Protein AF-A0A7J8NCH4-F1 (afdb_monomer)

Secondary structure (DSSP, 8-state):
-HHHHHHHHHHHHHHHHHHHHHHHHHHHHHHHHHHHHHHHHHHHHHHHHHHHHHHHHHHHHHHHHHHHHHHHHHHHHHHHHHHHHHHHHHHHHHHHHHHHHHHHHHHHHHHHHHHHHHHHHHHHHHHHHHHHHHHHHHHHHT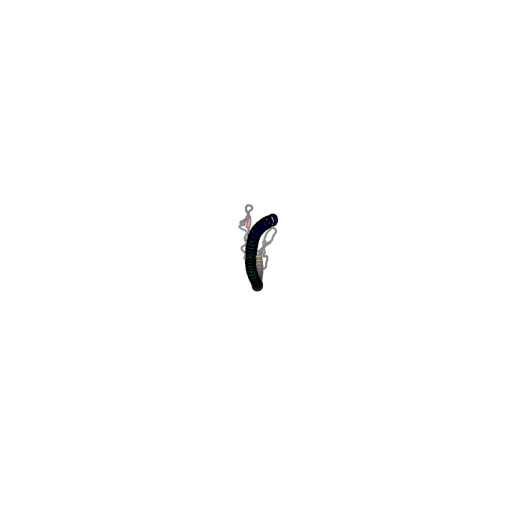SEEEES--STT---EEEESSTTSPPGGGS----EEEPTTTSPEEE-TT-----

Radius of gyration: 72.72 Å; Cα contacts (8 Å, |Δi|>4): 57; chains: 1; bounding box: 126×54×195 Å

pLDDT: mean 88.22, std 12.32, range [40.25, 98.5]

Foldseek 3Di:
DVVVVVVVVVVVVVVVVVVVVVVVVVVVVVVVVVVVVVVVVVVVVVVVVVVVVVVVVVVVVVVVVVVVVVVVVVVVVVVVVVVVVVVVVVVVVCVVVVVVVVVVVVVVVVVVVVVVVVVVVVVVVVVVVVVVVVVVVVVVVPQWDWDWDPDPPIDIDIDGPDPPRDDCVPDDDWDWDQDPPDRDTHTDPDPPDDD

Mean predicted aligned error: 18.14 Å

Structure (mmCIF, N/CA/C/O backbone):
data_AF-A0A7J8NCH4-F1
#
_entry.id   AF-A0A7J8NCH4-F1
#
loop_
_atom_site.group_PDB
_atom_site.id
_atom_site.type_symbol
_atom_site.label_atom_id
_atom_site.label_alt_id
_atom_site.label_comp_id
_atom_site.label_asym_id
_atom_site.label_entity_id
_atom_site.label_seq_id
_atom_site.pdbx_PDB_ins_code
_atom_site.Cartn_x
_atom_site.Cartn_y
_atom_site.Cartn_z
_atom_site.occupancy
_atom_site.B_iso_or_equiv
_atom_site.auth_seq_id
_atom_site.auth_comp_id
_atom_site.auth_asym_id
_atom_site.auth_atom_id
_atom_site.pdbx_PDB_model_num
ATOM 1 N N . VAL A 1 1 ? 53.051 7.092 -96.276 1.00 66.50 1 VAL A N 1
ATOM 2 C CA . VAL A 1 1 ? 53.480 6.154 -95.209 1.00 66.50 1 VAL A CA 1
ATOM 3 C C . VAL A 1 1 ? 53.894 6.913 -93.945 1.00 66.50 1 VAL A C 1
ATOM 5 O O . VAL A 1 1 ? 53.401 6.570 -92.884 1.00 66.50 1 VAL A O 1
ATOM 8 N N . GLU A 1 2 ? 54.672 7.999 -94.038 1.00 75.00 2 GLU A N 1
ATOM 9 C CA . GLU A 1 2 ? 55.164 8.766 -92.870 1.00 75.00 2 GLU A CA 1
ATOM 10 C C . GLU A 1 2 ? 54.085 9.474 -92.021 1.00 75.00 2 GLU A C 1
ATOM 12 O O . GLU A 1 2 ? 54.132 9.400 -90.798 1.00 75.00 2 GLU A O 1
ATOM 17 N N . ALA A 1 3 ? 53.065 10.098 -92.627 1.00 81.38 3 ALA A N 1
ATOM 18 C CA . ALA A 1 3 ? 52.020 10.817 -91.877 1.00 81.38 3 ALA A CA 1
ATOM 19 C C . ALA A 1 3 ? 51.191 9.917 -90.932 1.00 81.38 3 ALA A C 1
ATOM 21 O O . ALA A 1 3 ? 50.760 10.358 -89.869 1.00 81.38 3 ALA A O 1
ATOM 22 N N . LEU A 1 4 ? 51.001 8.645 -91.300 1.00 83.88 4 LEU A N 1
ATOM 23 C CA . LEU A 1 4 ? 50.307 7.659 -90.463 1.00 83.88 4 LEU A CA 1
ATOM 24 C C . LEU A 1 4 ? 51.154 7.241 -89.255 1.00 83.88 4 LEU A C 1
ATOM 26 O O . LEU A 1 4 ? 50.608 7.043 -88.175 1.00 83.88 4 LEU A O 1
ATOM 30 N N . ALA A 1 5 ? 52.477 7.149 -89.415 1.00 83.88 5 ALA A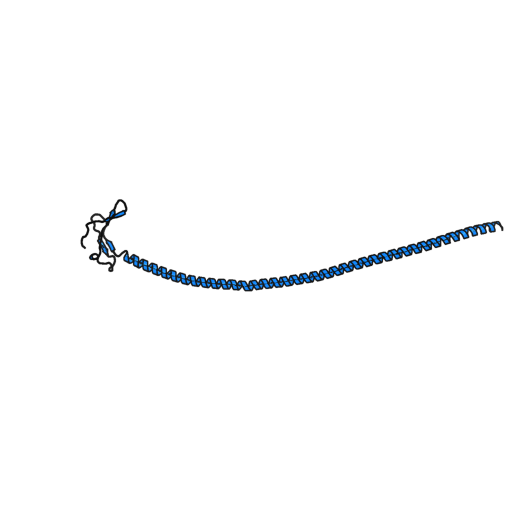 N 1
ATOM 31 C CA . ALA A 1 5 ? 53.383 6.810 -8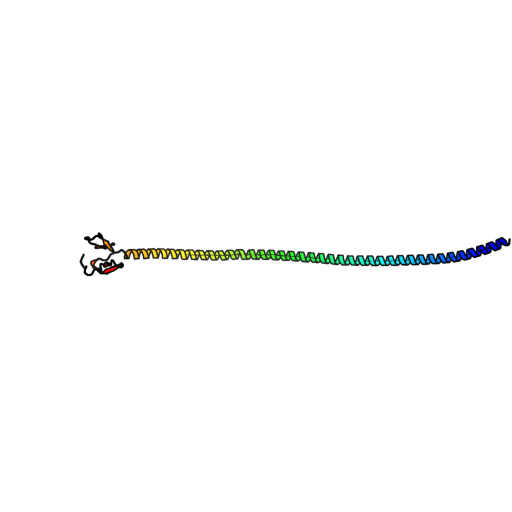8.320 1.00 83.88 5 ALA A CA 1
ATOM 32 C C . ALA A 1 5 ? 53.397 7.906 -87.240 1.00 83.88 5 ALA A C 1
ATOM 34 O O . ALA A 1 5 ? 53.295 7.598 -86.058 1.00 83.88 5 ALA A O 1
ATOM 35 N N . VAL A 1 6 ? 53.417 9.182 -87.643 1.00 87.44 6 VAL A N 1
ATOM 36 C CA . VAL A 1 6 ? 53.370 10.321 -86.706 1.00 87.44 6 VAL A CA 1
ATOM 37 C C . VAL A 1 6 ? 52.062 10.345 -85.903 1.00 87.44 6 VAL A C 1
ATOM 39 O O . VAL A 1 6 ? 52.088 10.525 -84.687 1.00 87.44 6 VAL A O 1
ATOM 42 N N . GLN A 1 7 ? 50.915 10.108 -86.553 1.00 88.62 7 GLN A N 1
ATOM 43 C CA . GLN A 1 7 ? 49.618 10.035 -85.864 1.00 88.62 7 GLN A CA 1
ATOM 44 C C . GLN A 1 7 ? 49.523 8.847 -84.899 1.00 88.62 7 GLN A C 1
ATOM 46 O O . GLN A 1 7 ? 48.904 8.970 -83.841 1.00 88.62 7 GLN A O 1
ATOM 51 N N . LEU A 1 8 ? 50.130 7.706 -85.245 1.00 90.19 8 LEU A N 1
ATOM 52 C CA . LEU A 1 8 ? 50.195 6.546 -84.356 1.00 90.19 8 LEU A CA 1
ATOM 53 C C . LEU A 1 8 ? 51.008 6.857 -83.098 1.00 90.19 8 LEU A C 1
ATOM 55 O O . LEU A 1 8 ? 50.504 6.635 -82.004 1.00 90.19 8 LEU A O 1
ATOM 59 N N . THR A 1 9 ? 52.194 7.457 -83.228 1.00 89.50 9 THR A N 1
ATOM 60 C CA . THR A 1 9 ? 53.028 7.818 -82.069 1.00 89.50 9 THR A CA 1
ATOM 61 C C . THR A 1 9 ? 52.347 8.840 -81.153 1.00 89.50 9 THR A C 1
ATOM 63 O O . THR A 1 9 ? 52.439 8.734 -79.931 1.00 89.50 9 THR A O 1
ATOM 66 N N . GLN A 1 10 ? 51.616 9.810 -81.715 1.00 92.50 10 GLN A N 1
ATOM 67 C CA . GLN A 1 10 ? 50.839 10.761 -80.915 1.00 92.50 10 GLN A CA 1
ATOM 68 C C . GLN A 1 10 ? 49.720 10.061 -80.129 1.00 92.50 10 GLN A C 1
ATOM 70 O O . GLN A 1 10 ? 49.604 10.259 -78.919 1.00 92.50 10 GLN A O 1
ATOM 75 N N . ARG A 1 11 ? 48.939 9.196 -80.791 1.00 92.00 11 ARG A N 1
ATOM 76 C CA . ARG A 1 11 ? 47.883 8.411 -80.132 1.00 92.00 11 ARG A CA 1
ATOM 77 C C . ARG A 1 11 ? 48.432 7.460 -79.073 1.00 92.00 11 ARG A C 1
ATOM 79 O O . ARG A 1 11 ? 47.796 7.270 -78.043 1.00 92.00 11 ARG A O 1
ATOM 86 N N . GLU A 1 12 ? 49.599 6.866 -79.300 1.00 92.88 12 GLU A N 1
ATOM 87 C CA . GLU A 1 12 ? 50.280 6.033 -78.305 1.00 92.88 12 GLU A CA 1
ATOM 88 C C . GLU A 1 12 ? 50.669 6.843 -77.060 1.00 92.88 12 GLU A C 1
ATOM 90 O O . GLU A 1 12 ? 50.477 6.368 -75.940 1.00 92.88 12 GLU A O 1
ATOM 95 N N . GLY A 1 13 ? 51.152 8.078 -77.233 1.00 93.44 13 GLY A N 1
ATOM 96 C CA . GLY A 1 13 ? 51.447 8.993 -76.127 1.00 93.44 13 GLY A CA 1
ATOM 97 C C . GLY A 1 13 ? 50.204 9.365 -75.311 1.00 93.44 13 GLY A C 1
ATOM 98 O O . GLY A 1 13 ? 50.224 9.258 -74.083 1.00 93.44 13 GLY A O 1
ATOM 99 N N . GLU A 1 14 ? 49.109 9.724 -75.987 1.00 95.38 14 GLU A N 1
ATOM 100 C CA . GLU A 1 14 ? 47.810 10.014 -75.357 1.00 95.38 14 GLU A CA 1
ATOM 101 C C . GLU A 1 14 ? 47.284 8.795 -74.582 1.00 95.38 14 GLU A C 1
ATOM 103 O O . GLU A 1 14 ? 46.902 8.916 -73.418 1.00 95.38 14 GLU A O 1
ATOM 108 N N . LEU A 1 15 ? 47.367 7.597 -75.172 1.00 95.56 15 LEU A N 1
ATOM 109 C CA . LEU A 1 15 ? 46.951 6.350 -74.528 1.00 95.56 15 LEU A CA 1
ATOM 110 C C . LEU A 1 15 ? 47.786 6.028 -73.276 1.00 95.56 15 LEU A C 1
ATOM 112 O O . LEU A 1 15 ? 47.256 5.532 -72.280 1.00 95.56 15 LEU A O 1
ATOM 116 N N . ILE A 1 16 ? 49.098 6.291 -73.299 1.00 95.44 16 ILE A N 1
ATOM 117 C CA . ILE A 1 16 ? 49.974 6.096 -72.132 1.00 95.44 16 ILE A CA 1
ATOM 118 C C . ILE A 1 16 ? 49.598 7.064 -71.006 1.00 95.44 16 ILE A C 1
ATOM 120 O O . ILE A 1 16 ? 49.547 6.648 -69.842 1.00 95.44 16 ILE A O 1
ATOM 124 N N . GLN A 1 17 ? 49.313 8.327 -71.335 1.00 95.69 17 GLN A N 1
ATOM 125 C CA . GLN A 1 17 ? 48.872 9.319 -70.357 1.00 95.69 17 GLN A CA 1
ATOM 126 C C . GLN A 1 17 ? 47.513 8.940 -69.755 1.00 95.69 17 GLN A C 1
ATOM 128 O O . GLN A 1 17 ? 47.390 8.870 -68.531 1.00 95.69 17 GLN A O 1
ATOM 133 N N . GLU A 1 18 ? 46.527 8.603 -70.589 1.00 96.31 18 GLU A N 1
ATOM 134 C CA . GLU A 1 18 ? 45.200 8.175 -70.139 1.00 96.31 18 GLU A CA 1
ATOM 135 C C . GLU A 1 18 ? 45.303 6.938 -69.236 1.00 96.31 18 GLU A C 1
ATOM 137 O O . GLU A 1 18 ? 44.732 6.896 -68.146 1.00 96.31 18 GLU A O 1
ATOM 142 N N . LYS A 1 19 ? 46.130 5.952 -69.607 1.00 96.75 19 LYS A N 1
ATOM 143 C CA . LYS A 1 19 ? 46.393 4.770 -68.775 1.00 96.75 19 LYS A CA 1
ATOM 144 C C . LYS A 1 19 ? 46.976 5.133 -67.405 1.00 96.75 19 LYS A C 1
ATOM 146 O O . LYS A 1 19 ? 46.642 4.483 -66.409 1.00 96.75 19 LYS A O 1
ATOM 151 N N . ALA A 1 20 ? 47.848 6.139 -67.326 1.00 96.62 20 ALA A N 1
ATOM 152 C CA . ALA A 1 20 ? 48.409 6.604 -66.059 1.00 96.62 20 ALA A CA 1
ATOM 153 C C . ALA A 1 20 ? 47.351 7.305 -65.187 1.00 96.62 20 ALA A C 1
ATOM 155 O O . ALA A 1 20 ? 47.274 7.037 -63.983 1.00 96.62 20 ALA A O 1
ATOM 156 N N . GLU A 1 21 ? 46.502 8.140 -65.786 1.00 96.81 21 GLU A N 1
ATOM 157 C CA . GLU A 1 21 ? 45.403 8.830 -65.102 1.00 96.81 21 GLU A CA 1
ATOM 158 C C . GLU A 1 21 ? 44.333 7.848 -64.606 1.00 96.81 21 GLU A C 1
ATOM 160 O O . GLU A 1 21 ? 43.952 7.894 -63.434 1.00 96.81 21 GLU A O 1
ATOM 165 N N . VAL A 1 22 ? 43.936 6.876 -65.434 1.00 97.75 22 VAL A N 1
ATOM 166 C CA . VAL A 1 22 ? 43.010 5.797 -65.054 1.00 97.75 22 VAL A CA 1
ATOM 167 C C . VAL A 1 22 ? 43.576 4.973 -63.898 1.00 97.75 22 VAL A C 1
ATOM 169 O O . VAL A 1 22 ? 42.861 4.677 -62.940 1.00 97.75 22 VAL A O 1
ATOM 172 N N . LYS A 1 23 ? 44.875 4.644 -63.919 1.00 97.62 23 LYS A N 1
ATOM 17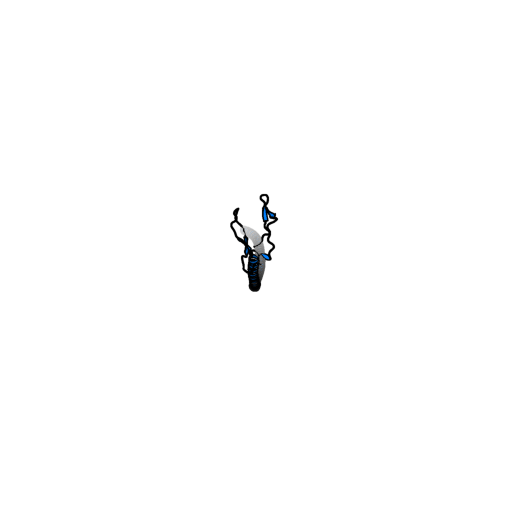3 C CA . LYS A 1 23 ? 45.526 3.934 -62.806 1.00 97.62 23 LYS A CA 1
ATOM 174 C C . LYS A 1 23 ? 45.500 4.756 -61.514 1.00 97.62 23 LYS A C 1
ATOM 176 O O . LYS A 1 23 ? 45.260 4.202 -60.440 1.00 97.62 23 LYS A O 1
ATOM 181 N N . LYS A 1 24 ? 45.732 6.069 -61.602 1.00 97.94 24 LYS A N 1
ATOM 182 C CA . LYS A 1 24 ? 45.658 6.985 -60.454 1.00 97.94 24 LYS A CA 1
ATOM 183 C C . LYS A 1 24 ? 44.237 7.042 -59.888 1.00 97.94 24 LYS A C 1
ATOM 185 O O . LYS A 1 24 ? 44.065 6.908 -58.678 1.00 97.94 24 LYS A O 1
ATOM 190 N N . LEU A 1 25 ? 43.229 7.161 -60.752 1.00 97.69 25 LEU A N 1
ATOM 191 C CA . LEU A 1 25 ? 41.825 7.178 -60.348 1.00 97.69 25 LEU A CA 1
ATOM 192 C C . LEU A 1 25 ? 41.400 5.854 -59.701 1.00 97.69 25 LEU A C 1
ATOM 194 O O . LEU A 1 25 ? 40.770 5.868 -58.647 1.00 97.69 25 LEU A O 1
ATOM 198 N N . ALA A 1 26 ? 41.805 4.713 -60.265 1.00 97.88 26 ALA A N 1
ATOM 199 C CA . ALA A 1 26 ? 41.529 3.397 -59.691 1.00 97.88 26 ALA A CA 1
ATOM 200 C C . ALA A 1 26 ? 42.106 3.248 -58.272 1.00 97.88 26 ALA A C 1
ATOM 202 O O . ALA A 1 26 ? 41.444 2.706 -57.387 1.00 97.88 26 ALA A O 1
ATOM 203 N N . ASN A 1 27 ? 43.312 3.774 -58.027 1.00 97.88 27 ASN A N 1
ATOM 204 C CA . ASN A 1 27 ? 43.911 3.776 -56.692 1.00 97.88 27 ASN A CA 1
ATOM 205 C C . ASN A 1 27 ? 43.131 4.658 -55.707 1.00 97.88 27 ASN A C 1
ATOM 207 O O . ASN A 1 27 ? 42.881 4.223 -54.584 1.00 97.88 27 ASN A O 1
ATOM 211 N N . PHE A 1 28 ? 42.708 5.859 -56.119 1.00 98.19 28 PHE A N 1
ATOM 212 C CA . PHE A 1 28 ? 41.885 6.723 -55.267 1.00 98.19 28 PHE A CA 1
ATOM 213 C C . PHE A 1 28 ? 40.527 6.104 -5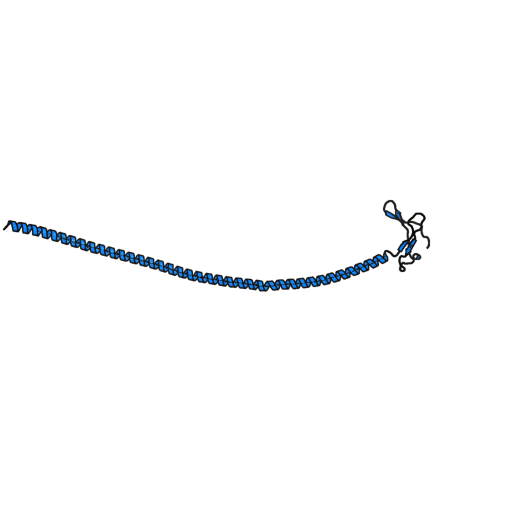4.951 1.00 98.19 28 PHE A C 1
ATOM 215 O O . PHE A 1 28 ? 40.114 6.119 -53.796 1.00 98.19 28 PHE A O 1
ATOM 222 N N . LEU A 1 29 ? 39.862 5.504 -55.941 1.00 98.06 29 LEU A N 1
ATOM 223 C CA . LEU A 1 29 ? 38.600 4.797 -55.728 1.00 98.06 29 LEU A CA 1
ATOM 224 C C . LEU A 1 29 ? 38.776 3.624 -54.760 1.00 98.06 29 LEU A C 1
ATOM 226 O O . LEU A 1 29 ? 37.959 3.445 -53.859 1.00 98.06 29 LEU A O 1
ATOM 230 N N . LYS A 1 30 ? 39.866 2.857 -54.891 1.00 98.19 30 LYS A N 1
ATOM 231 C CA . LYS A 1 30 ? 40.178 1.767 -53.963 1.00 98.19 30 LYS A CA 1
ATOM 232 C C . LYS A 1 30 ? 40.360 2.288 -52.536 1.00 98.19 30 LYS A C 1
ATOM 234 O O . LYS A 1 30 ? 39.726 1.751 -51.632 1.00 98.19 30 LYS A O 1
ATOM 239 N N . GLN A 1 31 ? 41.160 3.334 -52.343 1.00 98.25 31 GLN A N 1
ATOM 240 C CA . GLN A 1 31 ? 41.387 3.927 -51.024 1.00 98.25 31 GLN A CA 1
ATOM 241 C C . GLN A 1 31 ? 40.085 4.468 -50.419 1.00 98.25 31 GLN A C 1
ATOM 243 O O . GLN A 1 31 ? 39.710 4.066 -49.323 1.00 98.25 31 GLN A O 1
ATOM 248 N N . ALA A 1 32 ? 39.333 5.269 -51.176 1.00 98.19 32 ALA A N 1
ATOM 249 C CA . ALA A 1 32 ? 38.051 5.810 -50.733 1.00 98.19 32 ALA A CA 1
ATOM 250 C C . ALA A 1 32 ? 37.050 4.702 -50.363 1.00 98.19 32 ALA A C 1
ATOM 252 O O . ALA A 1 32 ? 36.337 4.820 -49.370 1.00 98.19 32 ALA A O 1
ATOM 253 N N . SER A 1 33 ? 37.025 3.592 -51.113 1.00 97.94 33 SER A N 1
ATOM 254 C CA . SER A 1 33 ? 36.163 2.450 -50.787 1.00 97.94 33 SER A CA 1
ATOM 255 C C . SER A 1 33 ? 36.578 1.734 -49.497 1.00 97.94 33 SER A C 1
ATOM 257 O O . SER A 1 33 ? 35.719 1.279 -48.741 1.00 97.94 33 SER A O 1
ATOM 259 N N . GLN A 1 34 ? 37.883 1.641 -49.224 1.00 98.19 34 GLN A N 1
ATOM 260 C CA . GLN A 1 34 ? 38.412 1.032 -48.005 1.00 98.19 34 GLN A CA 1
ATOM 261 C C . GLN A 1 34 ? 38.139 1.911 -46.784 1.00 98.19 34 GLN A C 1
ATOM 263 O O . GLN A 1 34 ? 37.691 1.396 -45.762 1.00 98.19 34 GLN A O 1
ATOM 268 N N . ASP A 1 35 ? 38.329 3.222 -46.915 1.00 98.19 35 ASP A N 1
ATOM 269 C CA . ASP A 1 35 ? 38.059 4.187 -45.850 1.00 98.19 35 ASP A CA 1
ATOM 270 C C . ASP A 1 35 ? 36.561 4.255 -45.530 1.00 98.19 35 ASP A C 1
ATOM 272 O O . ASP A 1 35 ? 36.177 4.187 -44.364 1.00 98.19 35 ASP A O 1
ATOM 276 N N . ALA A 1 36 ? 35.697 4.275 -46.553 1.00 98.31 36 ALA A N 1
ATOM 277 C CA . ALA A 1 36 ? 34.247 4.221 -46.364 1.00 98.31 36 ALA A CA 1
ATOM 278 C C . ALA A 1 36 ? 33.809 2.927 -45.665 1.00 98.31 36 ALA A C 1
ATOM 280 O O . ALA A 1 36 ? 32.979 2.961 -44.758 1.00 98.31 36 ALA A O 1
ATOM 281 N N . LYS A 1 37 ? 34.387 1.779 -46.048 1.00 98.25 37 LYS A N 1
ATOM 282 C CA . LYS A 1 37 ? 34.102 0.505 -45.380 1.00 98.25 37 LYS A CA 1
ATOM 283 C C . LYS A 1 37 ? 34.535 0.531 -43.913 1.00 98.25 37 LYS A C 1
ATOM 285 O O . LYS A 1 37 ? 33.757 0.123 -43.057 1.00 98.25 37 LYS A O 1
ATOM 290 N N . LYS A 1 38 ? 35.741 1.029 -43.628 1.00 98.31 38 LYS A N 1
ATOM 291 C CA . LYS A 1 38 ? 36.267 1.137 -42.265 1.00 98.31 38 LYS A CA 1
ATOM 292 C C . LYS A 1 38 ? 35.368 2.010 -41.388 1.00 98.31 38 LYS A C 1
ATOM 294 O O . LYS A 1 38 ? 34.991 1.572 -40.308 1.00 98.31 38 LYS A O 1
ATOM 299 N N . LEU A 1 39 ? 34.965 3.180 -41.886 1.00 98.31 39 LEU A N 1
ATOM 300 C CA . LEU A 1 39 ? 34.063 4.086 -41.173 1.00 98.31 39 LEU A CA 1
ATOM 301 C C . LEU A 1 39 ? 32.720 3.411 -40.867 1.00 98.31 39 LEU A C 1
ATOM 303 O O . LEU A 1 39 ? 32.234 3.470 -39.744 1.00 98.31 39 LEU A O 1
ATOM 307 N N . VAL A 1 40 ? 32.138 2.703 -41.840 1.00 98.38 40 VAL A N 1
ATOM 308 C CA . VAL A 1 40 ? 30.885 1.960 -41.627 1.00 98.38 40 VAL A CA 1
ATOM 309 C C . VAL A 1 40 ? 31.041 0.873 -40.562 1.00 98.38 40 VAL A C 1
ATOM 311 O O . VAL A 1 40 ? 30.130 0.673 -39.758 1.00 98.38 40 VAL A O 1
ATOM 314 N N . ASP A 1 41 ? 32.160 0.153 -40.552 1.00 98.25 41 ASP A N 1
ATOM 315 C CA . ASP A 1 41 ? 32.407 -0.902 -39.569 1.00 98.25 41 ASP A CA 1
ATOM 316 C C . ASP A 1 41 ? 32.629 -0.324 -38.155 1.00 98.25 41 ASP A C 1
ATOM 318 O O . ASP A 1 41 ? 32.112 -0.886 -37.186 1.00 98.25 41 ASP A O 1
ATOM 322 N N . GLU A 1 42 ? 33.304 0.824 -38.033 1.00 98.06 42 GLU A N 1
ATOM 323 C CA . GLU A 1 42 ? 33.489 1.558 -36.770 1.00 98.06 42 GLU A CA 1
ATOM 324 C C . GLU A 1 42 ? 32.158 2.072 -36.204 1.00 98.06 42 GLU A C 1
ATOM 326 O O . GLU A 1 42 ? 31.828 1.777 -35.054 1.00 98.06 42 GLU A O 1
ATOM 331 N N . GLU A 1 43 ? 31.337 2.737 -37.019 1.00 98.00 43 GLU A N 1
ATOM 332 C CA . GLU A 1 43 ? 30.015 3.229 -36.602 1.00 98.00 43 GLU A CA 1
ATOM 333 C C . GLU A 1 43 ? 29.079 2.083 -36.197 1.00 98.00 43 GLU A C 1
ATOM 335 O O . GLU A 1 43 ? 28.343 2.162 -35.211 1.00 98.00 43 GLU A O 1
ATOM 340 N N . ARG A 1 44 ? 29.137 0.953 -36.912 1.00 98.25 44 ARG A N 1
ATOM 341 C CA . ARG A 1 44 ? 28.384 -0.251 -36.532 1.00 98.25 44 ARG A CA 1
ATOM 342 C C . ARG A 1 44 ? 28.852 -0.828 -35.203 1.00 98.25 44 ARG A C 1
ATOM 344 O O . ARG A 1 44 ? 28.016 -1.327 -34.449 1.00 98.25 44 ARG A O 1
ATOM 351 N N . ALA A 1 45 ? 30.154 -0.820 -34.931 1.00 98.38 45 ALA A N 1
ATOM 352 C CA . ALA A 1 45 ? 30.692 -1.285 -33.658 1.00 98.38 45 ALA A CA 1
ATOM 353 C C . ALA A 1 45 ? 30.261 -0.360 -32.513 1.00 98.38 45 ALA A C 1
ATOM 355 O O . ALA A 1 45 ? 29.794 -0.850 -31.484 1.00 98.38 45 ALA A O 1
ATOM 356 N N . PHE A 1 46 ? 30.326 0.956 -32.727 1.00 98.31 46 PHE A N 1
ATOM 357 C CA . PHE A 1 46 ? 29.873 1.953 -31.763 1.00 98.31 46 PHE A CA 1
ATOM 358 C C . PHE A 1 46 ? 28.383 1.786 -31.433 1.00 98.31 46 PHE A C 1
ATOM 360 O O . PHE A 1 46 ? 28.024 1.610 -30.270 1.00 98.31 46 PHE A O 1
ATOM 367 N N . ALA A 1 47 ? 27.524 1.705 -32.453 1.00 98.50 47 ALA A N 1
ATOM 368 C CA . ALA A 1 47 ? 26.088 1.512 -32.263 1.00 98.50 47 ALA A CA 1
ATOM 369 C C . ALA A 1 47 ? 25.761 0.208 -31.512 1.00 98.50 47 ALA A C 1
ATOM 371 O O . ALA A 1 47 ? 24.863 0.176 -30.670 1.00 98.50 47 ALA A O 1
ATOM 372 N N . ARG A 1 48 ? 26.492 -0.884 -31.780 1.00 98.31 48 ARG A N 1
ATOM 373 C CA . ARG A 1 48 ? 26.319 -2.150 -31.044 1.00 98.31 48 ARG A CA 1
ATOM 374 C C . ARG A 1 48 ? 26.679 -2.003 -29.569 1.00 98.31 48 ARG A C 1
ATOM 376 O O . ARG A 1 48 ? 25.913 -2.475 -28.733 1.00 98.31 48 ARG A O 1
ATOM 383 N N . ALA A 1 49 ? 27.796 -1.345 -29.267 1.00 98.31 49 ALA A N 1
ATOM 384 C CA . ALA A 1 49 ? 28.226 -1.109 -27.893 1.00 98.31 49 ALA A CA 1
ATOM 385 C C . ALA A 1 49 ? 27.221 -0.231 -27.129 1.00 98.31 49 ALA A C 1
ATOM 387 O O . ALA A 1 49 ? 26.893 -0.520 -25.979 1.00 98.31 49 ALA A O 1
ATOM 388 N N . GLU A 1 50 ? 26.677 0.802 -27.774 1.00 98.44 50 GLU A N 1
ATOM 389 C CA . GLU A 1 50 ? 25.671 1.675 -27.166 1.00 98.44 50 GLU A CA 1
ATOM 390 C C . GLU A 1 50 ? 24.351 0.934 -26.895 1.00 98.44 50 GLU A C 1
ATOM 392 O O . GLU A 1 50 ? 23.795 1.036 -25.800 1.00 98.44 50 GLU A O 1
ATOM 397 N N . ILE A 1 51 ? 23.894 0.101 -27.838 1.00 98.31 51 ILE A N 1
ATOM 398 C CA . ILE A 1 51 ? 22.716 -0.760 -27.648 1.00 98.31 51 ILE A CA 1
ATOM 399 C C . ILE A 1 51 ? 22.931 -1.749 -26.498 1.00 98.31 51 ILE A C 1
ATOM 401 O O . ILE A 1 51 ? 22.022 -1.967 -25.696 1.00 98.31 51 ILE A O 1
ATOM 405 N N . GLU A 1 52 ? 24.104 -2.376 -26.412 1.00 98.38 52 GLU A N 1
ATOM 406 C CA . GLU A 1 52 ? 24.417 -3.327 -25.344 1.00 98.38 52 GLU A CA 1
ATOM 407 C C . GLU A 1 52 ? 24.460 -2.644 -23.973 1.00 98.38 52 GLU A C 1
ATOM 409 O O . GLU A 1 52 ? 23.867 -3.147 -23.018 1.00 98.38 52 GLU A O 1
ATOM 414 N N . ASN A 1 53 ? 25.058 -1.454 -23.886 1.00 98.38 53 ASN A N 1
ATOM 415 C CA . ASN A 1 53 ? 25.061 -0.657 -22.662 1.00 98.38 53 ASN A CA 1
ATOM 416 C C . ASN A 1 53 ? 23.634 -0.267 -22.237 1.00 98.38 53 ASN A C 1
ATOM 418 O O . ASN A 1 53 ? 23.252 -0.468 -21.082 1.00 98.38 53 ASN A O 1
ATOM 422 N N . ALA A 1 54 ? 22.809 0.202 -23.178 1.00 98.44 54 ALA A N 1
ATOM 423 C CA . ALA A 1 54 ? 21.410 0.528 -22.911 1.00 98.44 54 ALA A CA 1
ATOM 424 C C . ALA A 1 54 ? 20.620 -0.694 -22.410 1.00 98.44 54 ALA A C 1
ATOM 426 O O . ALA A 1 54 ? 19.880 -0.592 -21.432 1.00 98.44 54 ALA A O 1
ATOM 427 N N . ARG A 1 55 ? 20.820 -1.873 -23.015 1.00 98.31 55 ARG A N 1
ATOM 428 C CA . ARG A 1 55 ? 20.205 -3.131 -22.555 1.00 98.31 55 ARG A CA 1
ATOM 429 C C . ARG A 1 55 ? 20.656 -3.513 -21.148 1.00 98.31 55 ARG A C 1
ATOM 431 O O . ARG A 1 55 ? 19.816 -3.860 -20.325 1.00 98.31 55 ARG A O 1
ATOM 438 N N . ALA A 1 56 ? 21.949 -3.397 -20.849 1.00 98.38 56 ALA A N 1
ATOM 439 C CA . ALA A 1 56 ? 22.474 -3.668 -19.514 1.00 98.38 56 ALA A CA 1
ATOM 440 C C . ALA A 1 56 ? 21.903 -2.699 -18.462 1.00 98.38 56 ALA A C 1
ATOM 442 O O . ALA A 1 56 ? 21.637 -3.096 -17.330 1.00 98.38 56 ALA A O 1
ATOM 443 N N . ALA A 1 57 ? 21.691 -1.429 -18.820 1.00 98.38 57 ALA A N 1
ATOM 444 C CA . ALA A 1 57 ? 21.038 -0.461 -17.944 1.00 98.38 57 ALA A CA 1
ATOM 445 C C . ALA A 1 57 ? 19.568 -0.817 -17.675 1.00 98.38 57 ALA A C 1
ATOM 447 O O . ALA A 1 57 ? 19.147 -0.774 -16.520 1.00 98.38 57 ALA A O 1
ATOM 448 N N . VAL A 1 58 ? 18.817 -1.216 -18.707 1.00 98.50 58 VAL A N 1
ATOM 449 C CA . VAL A 1 58 ? 17.427 -1.680 -18.562 1.00 98.50 58 VAL A CA 1
ATOM 450 C C . VAL A 1 58 ? 17.357 -2.899 -17.646 1.00 98.50 58 VAL A C 1
ATOM 452 O O . VAL A 1 58 ? 16.587 -2.882 -16.692 1.00 98.50 58 VAL A O 1
ATOM 455 N N . GLN A 1 59 ? 18.219 -3.895 -17.857 1.00 98.31 59 GLN A N 1
ATOM 456 C CA . GLN A 1 59 ? 18.242 -5.101 -17.030 1.00 98.31 59 GLN A CA 1
ATOM 457 C C . GLN A 1 59 ? 18.479 -4.781 -15.544 1.00 98.31 59 GLN A C 1
ATOM 459 O O . GLN A 1 59 ? 17.757 -5.284 -14.687 1.00 98.31 59 GLN A O 1
ATOM 464 N N . ARG A 1 60 ? 19.425 -3.885 -15.221 1.00 98.12 60 ARG A N 1
ATOM 465 C CA . ARG A 1 60 ? 19.659 -3.461 -13.827 1.00 98.12 60 ARG A CA 1
ATOM 466 C C . ARG A 1 60 ? 18.428 -2.810 -13.195 1.00 98.12 60 ARG A C 1
ATOM 468 O O . ARG A 1 60 ? 18.155 -3.024 -12.018 1.00 98.12 60 ARG A O 1
ATOM 475 N N . VAL A 1 61 ? 17.704 -1.991 -13.958 1.00 98.12 61 VAL A N 1
ATOM 476 C CA . VAL A 1 61 ? 16.480 -1.336 -13.473 1.00 98.12 61 VAL A CA 1
ATOM 477 C C . VAL A 1 61 ? 15.363 -2.357 -13.269 1.00 98.12 61 VAL A C 1
ATOM 479 O O . VAL A 1 61 ? 14.666 -2.296 -12.260 1.00 98.12 61 VAL A O 1
ATOM 482 N N . GLU A 1 62 ? 15.206 -3.310 -14.186 1.00 97.56 62 GLU A N 1
ATOM 483 C CA . GLU A 1 62 ? 14.222 -4.389 -14.064 1.00 97.56 62 GLU A CA 1
ATOM 484 C C . GLU A 1 62 ? 14.484 -5.263 -12.832 1.00 97.56 62 GLU A C 1
ATOM 486 O O . GLU A 1 62 ? 13.556 -5.541 -12.072 1.00 97.56 62 GLU A O 1
ATOM 491 N N . GLU A 1 63 ? 15.741 -5.642 -12.590 1.00 97.69 63 GLU A N 1
ATOM 492 C CA . GLU A 1 63 ? 16.150 -6.403 -11.404 1.00 97.69 63 GLU A CA 1
ATOM 493 C C . GLU A 1 63 ? 15.849 -5.624 -10.113 1.00 97.69 63 GLU A C 1
ATOM 495 O O . GLU A 1 63 ? 15.165 -6.143 -9.227 1.00 97.69 63 GLU A O 1
ATOM 500 N N . ALA A 1 64 ? 16.249 -4.350 -10.041 1.00 97.50 64 ALA A N 1
ATOM 501 C CA . ALA A 1 64 ? 15.980 -3.495 -8.885 1.00 97.50 64 ALA A CA 1
ATOM 502 C C . ALA A 1 64 ? 14.472 -3.312 -8.618 1.00 97.50 64 ALA A C 1
ATOM 504 O O . ALA A 1 64 ? 14.031 -3.319 -7.466 1.00 97.50 64 ALA A O 1
ATOM 505 N N . LEU A 1 65 ? 13.659 -3.182 -9.672 1.00 96.88 65 LEU A N 1
ATOM 506 C CA . LEU A 1 65 ? 12.202 -3.089 -9.549 1.00 96.88 65 LEU A CA 1
ATOM 507 C C . LEU A 1 65 ? 11.589 -4.390 -9.027 1.00 96.88 65 LEU A C 1
ATOM 509 O O . LEU A 1 65 ? 10.736 -4.344 -8.139 1.00 96.88 65 LEU A O 1
ATOM 513 N N . GLN A 1 66 ? 12.028 -5.545 -9.531 1.00 97.38 66 GLN A N 1
ATOM 514 C CA . GLN A 1 66 ? 11.543 -6.841 -9.055 1.00 97.38 66 GLN A CA 1
ATOM 515 C C . GLN A 1 66 ? 11.904 -7.088 -7.588 1.00 97.38 66 GLN A C 1
ATOM 517 O O . GLN A 1 66 ? 11.090 -7.624 -6.833 1.00 97.38 66 GLN A O 1
ATOM 522 N N . GLU A 1 67 ? 13.112 -6.716 -7.166 1.00 95.88 67 GLU A N 1
ATOM 523 C CA . GLU A 1 67 ? 13.526 -6.795 -5.764 1.00 95.88 67 GLU A CA 1
ATOM 524 C C . GLU A 1 67 ? 12.671 -5.887 -4.881 1.00 95.88 67 GLU A C 1
ATOM 526 O O . GLU A 1 67 ? 12.127 -6.342 -3.871 1.00 95.88 67 GLU A O 1
ATOM 531 N N . HIS A 1 68 ? 12.472 -4.635 -5.296 1.00 95.06 68 HIS A N 1
ATOM 532 C CA . HIS A 1 68 ? 11.619 -3.693 -4.581 1.00 95.06 68 HIS A CA 1
ATOM 533 C C . HIS A 1 68 ? 10.173 -4.197 -4.460 1.00 95.06 68 HIS A C 1
ATOM 535 O O . HIS A 1 68 ? 9.582 -4.134 -3.383 1.00 95.06 68 HIS A O 1
ATOM 541 N N . GLU A 1 69 ? 9.597 -4.746 -5.532 1.00 94.50 69 GLU A N 1
ATOM 542 C CA . GLU A 1 69 ? 8.244 -5.305 -5.510 1.00 94.50 69 GLU A CA 1
ATOM 543 C C . GLU A 1 69 ? 8.133 -6.498 -4.547 1.00 94.50 69 GLU A C 1
ATOM 545 O O . GLU A 1 69 ? 7.170 -6.593 -3.782 1.00 94.50 69 GLU A O 1
ATOM 550 N N . LYS A 1 70 ? 9.128 -7.395 -4.537 1.00 94.81 70 LYS A N 1
ATOM 551 C CA . LYS A 1 70 ? 9.177 -8.528 -3.598 1.00 94.81 70 LYS A CA 1
ATOM 552 C C . LYS A 1 70 ? 9.263 -8.053 -2.151 1.00 94.81 70 LYS A C 1
ATOM 554 O O . LYS A 1 70 ? 8.509 -8.556 -1.318 1.00 94.81 70 LYS A O 1
ATOM 559 N N . MET A 1 71 ? 10.135 -7.085 -1.861 1.00 92.50 71 MET A N 1
ATOM 560 C CA . MET A 1 71 ? 10.264 -6.502 -0.523 1.00 92.50 71 MET A CA 1
ATOM 561 C C . MET A 1 71 ? 8.962 -5.830 -0.089 1.00 92.50 71 MET A C 1
ATOM 563 O O . MET A 1 71 ? 8.434 -6.159 0.966 1.00 92.50 71 MET A O 1
ATOM 567 N N . SER A 1 72 ? 8.384 -4.973 -0.934 1.00 91.44 72 SER A N 1
ATOM 568 C CA . SER A 1 72 ? 7.124 -4.277 -0.648 1.00 91.44 72 SER A CA 1
ATOM 569 C C . SER A 1 72 ? 5.973 -5.252 -0.373 1.00 91.44 72 SER A C 1
ATOM 571 O O . SER A 1 72 ? 5.226 -5.078 0.591 1.00 91.44 72 SER A O 1
ATOM 573 N N . ARG A 1 73 ? 5.861 -6.332 -1.159 1.00 92.06 73 ARG A N 1
ATOM 574 C CA . ARG A 1 73 ? 4.876 -7.399 -0.917 1.00 92.06 73 ARG A CA 1
ATOM 575 C C . ARG A 1 73 ? 5.116 -8.142 0.395 1.00 92.06 73 ARG A C 1
ATOM 577 O O . ARG A 1 73 ? 4.143 -8.555 1.022 1.00 92.06 73 ARG A O 1
ATOM 584 N N . ALA A 1 74 ? 6.370 -8.365 0.784 1.00 90.62 74 ALA A N 1
ATOM 585 C CA . ALA A 1 74 ? 6.702 -9.022 2.045 1.00 90.62 74 ALA A CA 1
ATOM 586 C C . ALA A 1 74 ? 6.350 -8.129 3.244 1.00 90.62 74 ALA A C 1
ATOM 588 O O . ALA A 1 74 ? 5.634 -8.588 4.132 1.00 90.62 74 ALA A O 1
ATOM 589 N N . THR A 1 75 ? 6.754 -6.855 3.214 1.00 90.69 75 THR A N 1
ATOM 590 C CA . THR A 1 75 ? 6.423 -5.863 4.248 1.00 90.69 75 THR A CA 1
ATOM 591 C C . THR A 1 75 ? 4.912 -5.717 4.404 1.00 90.69 75 THR A C 1
ATOM 593 O O . THR A 1 75 ? 4.393 -5.927 5.491 1.00 90.69 75 THR A O 1
ATOM 596 N N . GLY A 1 76 ? 4.170 -5.497 3.313 1.00 89.31 76 GLY A N 1
ATOM 597 C CA . GLY A 1 76 ? 2.715 -5.323 3.397 1.00 89.31 76 GLY A CA 1
ATOM 598 C C . GLY A 1 76 ? 1.969 -6.550 3.942 1.00 89.31 76 GLY A C 1
ATOM 599 O O . GLY A 1 76 ? 0.940 -6.408 4.599 1.00 89.31 76 GLY A O 1
ATOM 600 N N . LYS A 1 77 ? 2.482 -7.768 3.710 1.00 89.06 77 LYS A N 1
ATOM 601 C CA . LYS A 1 77 ? 1.933 -8.988 4.329 1.00 89.06 77 LYS A CA 1
ATOM 602 C C . LYS A 1 77 ? 2.226 -9.053 5.824 1.00 89.06 77 LYS A C 1
ATOM 604 O O . LYS A 1 77 ? 1.352 -9.465 6.581 1.00 89.06 77 LYS A O 1
ATOM 609 N N . GLN A 1 78 ? 3.439 -8.682 6.229 1.00 90.69 78 GLN A N 1
ATOM 610 C CA . GLN A 1 78 ? 3.825 -8.644 7.634 1.00 90.69 78 GLN A CA 1
ATOM 611 C C . GLN A 1 78 ? 2.985 -7.620 8.408 1.00 90.69 78 GLN A C 1
ATOM 613 O O . GLN A 1 78 ? 2.429 -7.978 9.442 1.00 90.69 78 GLN A O 1
ATOM 618 N N . ASP A 1 79 ? 2.813 -6.412 7.867 1.00 92.44 79 ASP A N 1
ATOM 619 C CA . ASP A 1 79 ? 2.023 -5.344 8.492 1.00 92.44 79 ASP A CA 1
ATOM 620 C C . ASP A 1 79 ? 0.557 -5.763 8.685 1.00 92.44 79 ASP A C 1
ATOM 622 O O . ASP A 1 79 ? -0.043 -5.525 9.732 1.00 92.44 79 ASP A O 1
ATOM 626 N N . LEU A 1 80 ? -0.029 -6.436 7.686 1.00 92.81 80 LEU A N 1
ATOM 627 C CA . LEU A 1 80 ? -1.400 -6.939 7.780 1.00 92.81 80 LEU A CA 1
ATOM 628 C C . LEU A 1 80 ? -1.541 -8.015 8.867 1.00 92.81 80 LEU A C 1
ATOM 630 O O . LEU A 1 80 ? -2.516 -8.008 9.616 1.00 92.81 80 LEU A O 1
ATOM 634 N N . GLU A 1 81 ? -0.580 -8.935 8.954 1.00 94.38 81 GLU A N 1
ATOM 635 C CA . GLU A 1 81 ? -0.566 -9.997 9.963 1.00 94.38 81 GLU A CA 1
ATOM 636 C C . GLU A 1 81 ? -0.399 -9.425 11.380 1.00 94.38 81 GLU A C 1
ATOM 638 O O . GLU A 1 81 ? -1.079 -9.860 12.312 1.00 94.38 81 GLU A O 1
ATOM 643 N N . GLU A 1 82 ? 0.471 -8.429 11.554 1.00 95.19 82 GLU A N 1
ATOM 644 C CA . GLU A 1 82 ? 0.648 -7.724 12.826 1.00 95.19 82 GLU A CA 1
ATOM 645 C C . GLU A 1 82 ? -0.636 -6.997 13.238 1.00 95.19 82 GLU A C 1
ATOM 647 O O . GLU A 1 82 ? -1.136 -7.212 14.344 1.00 95.19 82 GLU A O 1
ATOM 652 N N . LEU A 1 83 ? -1.261 -6.269 12.309 1.00 96.06 83 LEU A N 1
ATOM 653 C CA . LEU A 1 83 ? -2.545 -5.613 12.547 1.00 96.06 83 LEU A CA 1
ATOM 654 C C . LEU A 1 83 ? -3.643 -6.619 12.932 1.00 96.06 83 LEU A C 1
ATOM 656 O O . LEU A 1 83 ? -4.445 -6.363 13.831 1.00 96.06 83 LEU A O 1
ATOM 660 N N . MET A 1 84 ? -3.690 -7.788 12.286 1.00 95.25 84 MET A N 1
ATOM 661 C CA . MET A 1 84 ? -4.641 -8.843 12.644 1.00 95.25 84 MET A CA 1
ATOM 662 C C . MET A 1 84 ? -4.427 -9.355 14.072 1.00 95.25 84 MET A C 1
ATOM 664 O O . MET A 1 84 ? -5.410 -9.557 14.792 1.00 95.25 84 MET A O 1
ATOM 668 N N . LYS A 1 85 ? -3.173 -9.527 14.505 1.00 96.81 85 LYS A N 1
ATOM 669 C CA . LYS A 1 85 ? -2.840 -9.926 15.881 1.00 96.81 85 LYS A CA 1
ATOM 670 C C . LYS A 1 85 ? -3.249 -8.860 16.892 1.00 96.81 85 LYS A C 1
ATOM 672 O O . LYS A 1 85 ? -3.888 -9.195 17.887 1.00 96.81 85 LYS A O 1
ATOM 677 N N . GLU A 1 86 ? -2.959 -7.591 16.619 1.00 96.19 86 GLU A N 1
ATOM 678 C CA . GLU A 1 86 ? -3.356 -6.478 17.489 1.00 96.19 86 GLU A CA 1
ATOM 679 C C . GLU A 1 86 ? -4.879 -6.385 17.639 1.00 96.19 86 GLU A C 1
ATOM 681 O O . GLU A 1 86 ? -5.397 -6.269 18.752 1.00 96.19 86 GLU A O 1
ATOM 686 N N . VAL A 1 87 ? -5.622 -6.507 16.534 1.00 97.25 87 VAL A N 1
ATOM 687 C CA . VAL A 1 87 ? -7.092 -6.500 16.552 1.00 97.25 87 VAL A CA 1
ATOM 688 C C . VAL A 1 87 ? -7.645 -7.670 17.369 1.00 97.25 87 VAL A C 1
ATOM 690 O O . VAL A 1 87 ? -8.625 -7.502 18.103 1.00 97.25 87 VAL A O 1
ATOM 693 N N . GLN A 1 88 ? -7.051 -8.859 17.252 1.00 96.12 88 GLN A N 1
ATOM 694 C CA . GLN A 1 88 ? -7.455 -10.023 18.041 1.00 96.12 88 GLN A CA 1
ATOM 695 C C . GLN A 1 88 ? -7.177 -9.822 19.535 1.00 96.12 88 GLN A C 1
ATOM 697 O O . GLN A 1 88 ? -8.057 -10.097 20.355 1.00 96.12 88 GLN A O 1
ATOM 702 N N . GLU A 1 89 ? -6.008 -9.295 19.895 1.00 96.00 89 GLU A N 1
ATOM 703 C CA . GLU A 1 89 ? -5.647 -9.048 21.292 1.00 96.00 89 GLU A CA 1
ATOM 704 C C . GLU A 1 89 ? -6.525 -7.956 21.915 1.00 96.00 89 GLU A C 1
ATOM 706 O O . GLU A 1 89 ? -7.060 -8.136 23.010 1.00 96.00 89 GLU A O 1
ATOM 711 N N . ALA A 1 90 ? -6.805 -6.872 21.187 1.00 96.06 90 ALA A N 1
ATOM 712 C CA . ALA A 1 90 ? -7.732 -5.833 21.633 1.00 96.06 90 ALA A CA 1
ATOM 713 C C . ALA A 1 90 ? -9.136 -6.401 21.912 1.00 96.06 90 ALA A C 1
ATOM 715 O O . ALA A 1 90 ? -9.751 -6.096 22.938 1.00 96.06 90 ALA A O 1
ATOM 716 N N . ARG A 1 91 ? -9.637 -7.287 21.039 1.00 94.00 91 ARG A N 1
ATOM 717 C CA . ARG A 1 91 ? -10.912 -7.990 21.266 1.00 94.00 91 ARG A CA 1
ATOM 718 C C . ARG A 1 91 ? -10.859 -8.865 22.515 1.00 94.00 91 ARG A C 1
ATOM 720 O O . ARG A 1 91 ? -11.807 -8.850 23.298 1.00 94.00 91 ARG A O 1
ATOM 727 N N . ARG A 1 92 ? -9.760 -9.594 22.724 1.00 94.81 92 ARG A N 1
ATOM 728 C CA . ARG A 1 92 ? -9.556 -10.443 23.904 1.00 94.81 92 ARG A CA 1
ATOM 729 C C . ARG A 1 92 ? -9.572 -9.632 25.195 1.00 94.81 92 ARG A C 1
ATOM 731 O O . ARG A 1 92 ? -10.277 -10.005 26.128 1.00 94.81 92 ARG A O 1
ATOM 738 N N . ILE A 1 93 ? -8.852 -8.510 25.230 1.00 93.75 93 ILE A N 1
ATOM 739 C CA . ILE A 1 93 ? -8.816 -7.589 26.371 1.00 93.75 93 ILE A CA 1
ATOM 740 C C . ILE A 1 93 ? -10.233 -7.115 26.699 1.00 93.75 93 ILE A C 1
ATOM 742 O O . ILE A 1 93 ? -10.657 -7.232 27.848 1.00 93.75 93 ILE A O 1
ATOM 746 N N . ILE A 1 94 ? -10.994 -6.646 25.706 1.00 91.75 94 ILE A N 1
ATOM 747 C CA . ILE A 1 94 ? -12.377 -6.193 25.918 1.00 91.75 94 ILE A CA 1
ATOM 748 C C . ILE A 1 94 ? -13.236 -7.322 26.500 1.00 91.75 94 ILE A C 1
ATOM 750 O O . ILE A 1 94 ? -13.942 -7.113 27.487 1.00 91.75 94 ILE A O 1
ATOM 754 N N . MET A 1 95 ? -13.147 -8.527 25.931 1.00 88.62 95 MET A N 1
ATOM 755 C CA . MET A 1 95 ? -13.907 -9.685 26.407 1.00 88.62 95 MET A CA 1
ATOM 756 C C . MET A 1 95 ? -13.526 -10.129 27.821 1.00 88.62 95 MET A C 1
ATOM 758 O O . MET A 1 95 ? -14.374 -10.676 28.514 1.00 88.62 95 MET A O 1
ATOM 762 N N . LEU A 1 96 ? -12.285 -9.909 28.257 1.00 87.75 96 LEU A N 1
ATOM 763 C CA . LEU A 1 96 ? -11.841 -10.287 29.598 1.00 87.75 96 LEU A CA 1
ATOM 764 C C . LEU A 1 96 ? -12.264 -9.256 30.657 1.00 87.75 96 LEU A C 1
ATOM 766 O O . LEU A 1 96 ? -12.705 -9.620 31.745 1.00 87.75 96 LEU A O 1
ATOM 770 N N . HIS A 1 97 ? -12.151 -7.964 30.339 1.00 88.62 97 HIS A N 1
ATOM 771 C CA . HIS A 1 97 ? -12.360 -6.885 31.309 1.00 88.62 97 HIS A CA 1
ATOM 772 C C . HIS A 1 97 ? -13.831 -6.473 31.442 1.00 88.62 97 HIS A C 1
ATOM 774 O O . HIS A 1 97 ? -14.264 -6.097 32.532 1.00 88.62 97 HIS A O 1
ATOM 780 N N . GLN A 1 98 ? -14.618 -6.557 30.362 1.00 87.19 98 GLN A N 1
ATOM 781 C CA . GLN A 1 98 ? -16.027 -6.159 30.395 1.00 87.19 98 GLN A CA 1
ATOM 782 C C . GLN A 1 98 ? -16.864 -7.018 31.369 1.00 87.19 98 GLN A C 1
ATOM 784 O O . GLN A 1 98 ? -17.585 -6.428 32.175 1.00 87.19 98 GLN A O 1
ATOM 789 N N . PRO A 1 99 ? -16.769 -8.366 31.381 1.00 83.69 99 PRO A N 1
ATOM 790 C CA . PRO A 1 99 ? -17.497 -9.194 32.344 1.00 83.69 99 PRO A CA 1
ATOM 791 C C . PRO A 1 99 ? -17.052 -8.968 33.792 1.00 83.69 99 PRO A C 1
ATOM 793 O O . PRO A 1 99 ? -17.897 -8.935 34.680 1.00 83.69 99 PRO A O 1
ATOM 796 N N . SER A 1 100 ? -15.750 -8.758 34.029 1.00 86.75 100 SER A N 1
ATOM 797 C CA . SER A 1 100 ? -15.222 -8.465 35.371 1.00 86.75 100 SER A CA 1
ATOM 798 C C . SER A 1 100 ? -15.831 -7.185 35.937 1.00 86.75 100 SER A C 1
ATOM 800 O O . SER A 1 100 ? -16.330 -7.181 37.055 1.00 86.75 100 SER A O 1
ATOM 802 N N . LYS A 1 101 ? -15.888 -6.115 35.135 1.00 92.31 101 LYS A N 1
ATOM 803 C CA . LYS A 1 101 ? -16.472 -4.839 35.564 1.00 92.31 101 LYS A CA 1
ATOM 804 C C . LYS A 1 101 ? -17.962 -4.958 35.894 1.00 92.31 101 LYS A C 1
ATOM 806 O O . LYS A 1 101 ? -18.430 -4.338 36.843 1.00 92.31 101 LYS A O 1
ATOM 811 N N . VAL A 1 102 ? -18.707 -5.746 35.115 1.00 91.75 102 VAL A N 1
ATOM 812 C CA . VAL A 1 102 ? -20.124 -6.024 35.402 1.00 91.75 102 VAL A CA 1
ATOM 813 C C . VAL A 1 102 ? -20.255 -6.781 36.721 1.00 91.75 102 VAL A C 1
ATOM 815 O O . VAL A 1 102 ? -21.055 -6.386 37.564 1.00 91.75 102 VAL A O 1
ATOM 818 N N . MET A 1 103 ? -19.428 -7.805 36.929 1.00 91.50 103 MET A N 1
ATOM 819 C CA . MET A 1 103 ? -19.424 -8.595 38.155 1.00 91.50 103 MET A CA 1
ATOM 820 C C . MET A 1 103 ? -19.124 -7.734 39.392 1.00 91.50 103 MET A C 1
ATOM 822 O O . MET A 1 103 ? -19.826 -7.847 40.395 1.00 91.50 103 MET A O 1
ATOM 826 N N . ASP A 1 104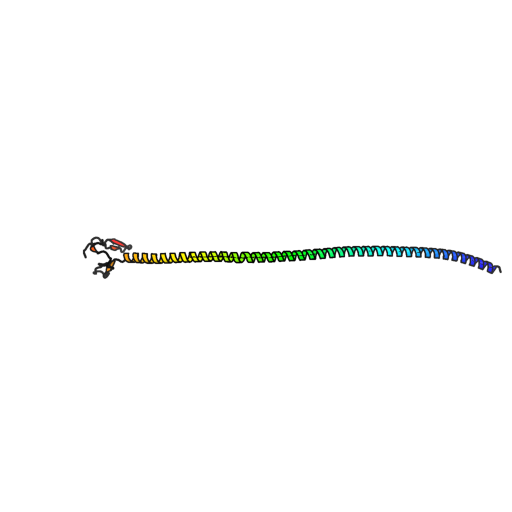 ? -18.136 -6.840 39.336 1.00 91.81 104 ASP A N 1
ATOM 827 C CA . ASP A 1 104 ? -17.810 -5.944 40.455 1.00 91.81 104 ASP A CA 1
ATOM 828 C C . ASP A 1 104 ? -19.001 -5.038 40.813 1.00 91.81 104 ASP A C 1
ATOM 830 O O . ASP A 1 104 ? -19.405 -4.947 41.976 1.00 91.81 104 ASP A O 1
ATOM 834 N N . MET A 1 105 ? -19.648 -4.451 39.800 1.00 96.00 105 MET A N 1
ATOM 835 C CA . MET A 1 105 ? -20.844 -3.623 39.988 1.00 96.00 105 MET A CA 1
ATOM 836 C C . MET A 1 105 ? -22.026 -4.415 40.572 1.00 96.00 105 MET A C 1
ATOM 838 O O . MET A 1 105 ? -22.788 -3.882 41.382 1.00 96.00 105 MET A O 1
ATOM 842 N N . GLU A 1 106 ? -22.201 -5.681 40.187 1.00 95.12 106 GLU A N 1
ATOM 843 C CA . GLU A 1 106 ? -23.243 -6.555 40.740 1.00 95.12 106 GLU A CA 1
ATOM 844 C C . GLU A 1 106 ? -23.026 -6.835 42.233 1.00 95.12 106 GLU A C 1
ATOM 846 O O . GLU A 1 106 ? -23.979 -6.767 43.018 1.00 95.12 106 GLU A O 1
ATOM 851 N N . HIS A 1 107 ? -21.782 -7.086 42.649 1.00 96.25 107 HIS A N 1
ATOM 852 C CA . HIS A 1 107 ? -21.439 -7.269 44.061 1.00 96.25 107 HIS A CA 1
ATOM 853 C C . HIS A 1 107 ? -21.691 -5.995 44.877 1.00 96.25 107 HIS A C 1
ATOM 855 O O . HIS A 1 107 ? -22.312 -6.063 45.944 1.00 96.25 107 HIS A O 1
ATOM 861 N N . GLU A 1 108 ? -21.279 -4.831 44.365 1.00 97.19 108 GLU A N 1
ATOM 862 C CA . GLU A 1 108 ? -21.542 -3.535 45.002 1.00 97.19 108 GLU A CA 1
ATOM 863 C C . GLU A 1 108 ? -23.047 -3.271 45.153 1.00 97.19 108 GLU A C 1
ATOM 865 O O . GLU A 1 108 ? -23.517 -2.910 46.237 1.00 97.19 108 GLU A O 1
ATOM 870 N N . LEU A 1 109 ? -23.838 -3.518 44.103 1.00 97.81 109 LEU A N 1
ATOM 871 C CA . LEU A 1 109 ? -25.296 -3.383 44.147 1.00 97.81 109 LEU A CA 1
ATOM 872 C C . LEU A 1 109 ? -25.936 -4.312 45.182 1.00 97.81 109 LEU A C 1
ATOM 874 O O . LEU A 1 109 ? -26.840 -3.893 45.912 1.00 97.81 109 LEU A O 1
ATOM 878 N N . CYS A 1 110 ? -25.480 -5.562 45.271 1.00 97.62 110 CYS A N 1
ATOM 879 C CA . CYS A 1 110 ? -25.932 -6.497 46.298 1.00 97.62 110 CYS A CA 1
ATOM 880 C C . CYS A 1 110 ? -25.620 -5.977 47.708 1.00 97.62 110 CYS A C 1
ATOM 882 O O . CYS A 1 110 ? -26.514 -5.954 48.559 1.00 97.62 110 CYS A O 1
ATOM 884 N N . ALA A 1 111 ? -24.404 -5.482 47.948 1.00 98.06 111 ALA A N 1
ATOM 885 C CA . ALA A 1 111 ? -24.021 -4.905 49.234 1.00 98.06 111 ALA A CA 1
ATOM 886 C C . ALA A 1 111 ? -24.891 -3.690 49.605 1.00 98.06 111 ALA A C 1
ATOM 888 O O . ALA A 1 111 ? -25.392 -3.602 50.730 1.00 98.06 111 ALA A O 1
ATOM 889 N N . LEU A 1 112 ? -25.141 -2.785 48.653 1.00 98.31 112 LEU A N 1
ATOM 890 C CA . LEU A 1 112 ? -25.999 -1.616 48.859 1.00 98.31 112 LEU A CA 1
ATOM 891 C C . LEU A 1 112 ? -27.444 -2.006 49.180 1.00 98.31 112 LEU A C 1
ATOM 893 O O . LEU A 1 112 ? -28.050 -1.422 50.079 1.00 98.31 112 LEU A O 1
ATOM 897 N N . ARG A 1 113 ? -27.997 -3.018 48.501 1.00 98.38 113 ARG A N 1
ATOM 898 C CA . ARG A 1 113 ? -29.346 -3.533 48.791 1.00 98.38 113 ARG A CA 1
ATOM 899 C C . ARG A 1 113 ? -29.450 -4.100 50.206 1.00 98.38 113 ARG A C 1
ATOM 901 O O . ARG A 1 113 ? -30.430 -3.815 50.893 1.00 98.38 113 ARG A O 1
ATOM 908 N N . ILE A 1 114 ? -28.439 -4.845 50.660 1.00 98.12 114 ILE A N 1
ATOM 909 C CA . ILE A 1 114 ? -28.384 -5.369 52.035 1.00 98.12 114 ILE A CA 1
ATOM 910 C C . ILE A 1 114 ? -28.351 -4.212 53.041 1.00 98.12 114 ILE A C 1
ATOM 912 O O . ILE A 1 114 ? -29.147 -4.184 53.981 1.00 98.12 114 ILE A O 1
ATOM 916 N N . GLN A 1 115 ? -27.481 -3.220 52.826 1.00 98.31 115 GLN A N 1
ATOM 917 C CA . GLN A 1 115 ? -27.393 -2.053 53.708 1.00 98.31 115 GLN A CA 1
ATOM 918 C C . GLN A 1 115 ? -28.689 -1.241 53.737 1.00 98.31 115 GLN A C 1
ATOM 920 O O . GLN A 1 115 ? -29.091 -0.760 54.799 1.00 98.31 115 GLN A O 1
ATOM 925 N N . LEU A 1 116 ? -29.352 -1.091 52.589 1.00 98.31 116 LEU A N 1
ATOM 926 C CA . LEU A 1 116 ? -30.633 -0.407 52.494 1.00 98.31 116 LEU A CA 1
ATOM 927 C C . LEU A 1 116 ? -31.697 -1.145 53.310 1.00 98.31 116 LEU A C 1
ATOM 929 O O . LEU A 1 116 ? -32.353 -0.519 54.135 1.00 98.31 116 LEU A O 1
ATOM 933 N N . ALA A 1 117 ? -31.818 -2.467 53.155 1.00 98.00 117 ALA A N 1
ATOM 934 C CA . ALA A 1 117 ? -32.770 -3.277 53.915 1.00 98.00 117 ALA A CA 1
ATOM 935 C C . ALA A 1 117 ? -32.538 -3.173 55.435 1.00 98.00 117 ALA A C 1
ATOM 937 O O . ALA A 1 117 ? -33.481 -2.961 56.203 1.00 98.00 117 ALA A O 1
ATOM 938 N N . GLU A 1 118 ? -31.278 -3.246 55.870 1.00 97.94 118 GLU A N 1
ATOM 939 C CA . GLU A 1 118 ? -30.867 -3.083 57.269 1.00 97.94 118 GLU A CA 1
ATOM 940 C C . GLU A 1 118 ? -31.244 -1.690 57.809 1.00 97.94 118 GLU A C 1
ATOM 942 O O . GLU A 1 118 ? -31.861 -1.564 58.873 1.00 97.94 118 GLU A O 1
ATOM 947 N N . LYS A 1 119 ? -30.926 -0.623 57.062 1.00 97.88 119 LYS A N 1
ATOM 948 C CA . LYS A 1 119 ? -31.255 0.760 57.444 1.00 97.88 119 LYS A CA 1
ATOM 949 C C . LYS A 1 119 ? -32.761 1.009 57.457 1.00 97.88 119 LYS A C 1
ATOM 951 O O . LYS A 1 119 ? -33.249 1.631 58.399 1.00 97.88 119 LYS A O 1
ATOM 956 N N . SER A 1 120 ? -33.506 0.492 56.483 1.00 97.56 120 SER A N 1
ATOM 957 C CA . SER A 1 120 ? -34.968 0.582 56.442 1.00 97.56 120 SER A CA 1
ATOM 958 C C . SER A 1 120 ? -35.607 -0.121 57.639 1.00 97.56 120 SER A C 1
ATOM 960 O O . SER A 1 120 ? -36.491 0.447 58.280 1.00 97.56 120 SER A O 1
ATOM 962 N N . LYS A 1 121 ? -35.116 -1.309 58.022 1.00 97.81 121 LYS A N 1
ATOM 963 C CA . LYS A 1 121 ? -35.572 -2.015 59.230 1.00 97.81 121 LYS A CA 1
ATOM 964 C C . LYS A 1 121 ? -35.334 -1.183 60.492 1.00 97.81 121 LYS A C 1
ATOM 966 O O . LYS A 1 121 ? -36.245 -1.039 61.306 1.00 97.81 121 LYS A O 1
ATOM 971 N N . ARG A 1 122 ? -34.138 -0.604 60.648 1.00 97.38 122 ARG A N 1
ATOM 972 C CA . ARG A 1 122 ? -33.808 0.271 61.789 1.00 97.38 122 ARG A CA 1
ATOM 973 C C . ARG A 1 122 ? -34.676 1.527 61.815 1.00 97.38 122 ARG A C 1
ATOM 975 O O . ARG A 1 122 ? -35.189 1.881 62.869 1.00 97.38 122 ARG A O 1
ATOM 982 N N . SER A 1 123 ? -34.890 2.159 60.663 1.00 96.88 123 SER A N 1
ATOM 983 C CA . SER A 1 123 ? -35.762 3.330 60.531 1.00 96.88 123 SER A CA 1
ATOM 984 C C . SER A 1 123 ? -37.195 3.019 60.972 1.00 96.88 123 SER A C 1
ATOM 986 O O . SER A 1 123 ? -37.750 3.752 61.787 1.00 96.88 123 SER A O 1
ATOM 988 N N . LEU A 1 124 ? -37.759 1.887 60.535 1.00 96.56 124 LEU A N 1
ATOM 989 C CA . LEU A 1 124 ? -39.088 1.441 60.963 1.00 96.56 124 LEU A CA 1
ATOM 990 C C . LEU A 1 124 ? -39.165 1.177 62.472 1.00 96.56 124 LEU A C 1
ATOM 992 O O . LEU A 1 124 ? -40.162 1.520 63.106 1.00 96.56 124 LEU A O 1
ATOM 996 N N . LEU A 1 125 ? -38.131 0.568 63.063 1.00 96.44 125 LEU A N 1
ATOM 997 C CA . LEU A 1 125 ? -38.076 0.343 64.512 1.00 96.44 125 LEU A CA 1
ATOM 998 C C . LEU A 1 125 ? -38.064 1.665 65.284 1.00 96.44 125 LEU A C 1
ATOM 1000 O O . LEU A 1 125 ? -38.870 1.834 66.200 1.00 96.44 125 LEU A O 1
ATOM 1004 N N . LEU A 1 126 ? -37.223 2.613 64.866 1.00 95.81 126 LEU A N 1
ATOM 1005 C CA . LEU A 1 126 ? -37.155 3.949 65.457 1.00 95.81 126 LEU A CA 1
ATOM 1006 C C . LEU A 1 126 ? -38.477 4.704 65.298 1.00 95.81 126 LEU A C 1
ATOM 1008 O O . LEU A 1 126 ? -38.940 5.332 66.243 1.00 95.81 126 LEU A O 1
ATOM 1012 N N . GLN A 1 127 ? -39.138 4.602 64.143 1.00 94.31 127 GLN A N 1
ATOM 1013 C CA . GLN A 1 127 ? -40.446 5.221 63.929 1.00 94.31 127 GLN A CA 1
ATOM 1014 C C . GLN A 1 127 ? -41.505 4.654 64.889 1.00 94.31 127 GLN A C 1
ATOM 1016 O O . GLN A 1 127 ? -42.290 5.414 65.458 1.00 94.31 127 GLN A O 1
ATOM 1021 N N . LYS A 1 128 ? -41.504 3.335 65.130 1.00 93.62 128 LYS A N 1
ATOM 1022 C CA . LYS A 1 128 ? -42.385 2.693 66.124 1.00 93.62 128 LYS A CA 1
ATOM 1023 C C . LYS A 1 128 ? -42.048 3.100 67.558 1.00 93.62 128 LYS A C 1
ATOM 1025 O O . LYS A 1 128 ? -42.944 3.191 68.392 1.00 93.62 128 LYS A O 1
ATOM 1030 N N . GLU A 1 129 ? -40.774 3.285 67.883 1.00 92.19 129 GLU A N 1
ATOM 1031 C CA . GLU A 1 129 ? -40.341 3.769 69.197 1.00 92.19 129 GLU A CA 1
ATOM 1032 C C . GLU A 1 129 ? -40.750 5.229 69.425 1.00 92.19 129 GLU A C 1
ATOM 1034 O O . GLU A 1 129 ? -41.332 5.541 70.459 1.00 92.19 129 GLU A O 1
ATOM 1039 N N . LEU A 1 130 ? -40.565 6.096 68.426 1.00 89.38 130 LEU A N 1
ATOM 1040 C CA . LEU A 1 130 ? -41.018 7.488 68.454 1.00 89.38 130 LEU A CA 1
ATOM 1041 C C . LEU A 1 130 ? -42.540 7.607 68.580 1.00 89.38 130 LEU A C 1
ATOM 1043 O O . LEU A 1 130 ? -43.032 8.463 69.310 1.00 89.38 130 LEU A O 1
ATOM 1047 N N . ALA A 1 131 ? -43.301 6.754 67.893 1.00 88.19 131 ALA A N 1
ATOM 1048 C CA . ALA A 1 131 ? -44.754 6.714 68.049 1.00 88.19 131 ALA A CA 1
ATOM 1049 C C . ALA A 1 131 ? -45.158 6.307 69.478 1.00 88.19 131 ALA A C 1
ATOM 1051 O O . ALA A 1 131 ? -46.059 6.910 70.060 1.00 88.19 131 ALA A O 1
ATOM 1052 N N . ARG A 1 132 ? -44.454 5.333 70.074 1.00 82.50 132 ARG A N 1
ATOM 1053 C CA . ARG A 1 132 ? -44.679 4.905 71.464 1.00 82.50 132 ARG A CA 1
ATOM 1054 C C . ARG A 1 132 ? -44.317 5.995 72.474 1.00 82.50 132 ARG A C 1
ATOM 1056 O O . ARG A 1 132 ? -45.095 6.237 73.390 1.00 82.50 132 ARG A O 1
ATOM 1063 N N . SER A 1 133 ? -43.187 6.680 72.304 1.00 75.88 133 SER A N 1
ATOM 1064 C CA . SER A 1 133 ? -42.774 7.751 73.219 1.00 75.88 133 SER A CA 1
ATOM 1065 C C . SER A 1 133 ? -43.678 8.984 73.131 1.00 75.88 133 SER A C 1
ATOM 1067 O O . SER A 1 133 ? -43.971 9.585 74.164 1.00 75.88 133 SER A O 1
ATOM 1069 N N . LYS A 1 134 ? -44.195 9.322 71.939 1.00 74.88 134 LYS A N 1
ATOM 1070 C CA . LYS A 1 134 ? -45.232 10.355 71.776 1.00 74.88 134 LYS A CA 1
ATOM 1071 C C . LYS A 1 134 ? -46.523 9.987 72.504 1.00 74.88 134 LYS A C 1
ATOM 1073 O O . LYS A 1 134 ? -46.969 10.774 73.325 1.00 74.88 134 LYS A O 1
ATOM 1078 N N . GLY A 1 135 ? -47.044 8.771 72.314 1.00 61.59 135 GLY A N 1
ATOM 1079 C CA . GLY A 1 135 ? -48.252 8.322 73.018 1.00 61.59 135 GLY A CA 1
ATOM 1080 C C . GLY A 1 135 ? -48.123 8.373 74.547 1.00 61.59 135 GLY A C 1
ATOM 1081 O O . GLY A 1 135 ? -49.047 8.794 75.232 1.00 61.59 135 GLY A O 1
ATOM 1082 N N . VAL A 1 136 ? -46.958 8.020 75.102 1.00 57.53 136 VAL A N 1
ATOM 1083 C CA . VAL A 1 136 ? -46.699 8.117 76.553 1.00 57.53 136 VAL A CA 1
ATOM 1084 C C . VAL A 1 136 ? -46.615 9.572 77.028 1.00 57.53 136 VAL A C 1
ATOM 1086 O O . VAL A 1 136 ? -47.131 9.899 78.096 1.00 57.53 136 VAL A O 1
ATOM 1089 N N . LYS A 1 137 ? -45.995 10.461 76.244 1.00 54.56 137 LYS A N 1
ATOM 1090 C CA . LYS A 1 137 ? -45.892 11.886 76.580 1.00 54.56 137 LYS A CA 1
ATOM 1091 C C . LYS A 1 137 ? -47.249 12.594 76.495 1.00 54.56 137 LYS A C 1
ATOM 1093 O O . LYS A 1 137 ? -47.564 13.385 77.381 1.00 54.56 137 LYS A O 1
ATOM 1098 N N . ASP A 1 138 ? -48.066 12.265 75.501 1.00 55.53 138 ASP A N 1
ATOM 1099 C CA . ASP A 1 138 ? -49.419 12.809 75.348 1.00 55.53 138 ASP A CA 1
ATOM 1100 C C . ASP A 1 138 ? -50.344 12.329 76.487 1.00 55.53 138 ASP A C 1
ATOM 1102 O O . ASP A 1 138 ? -51.114 13.122 77.028 1.00 55.53 138 ASP A O 1
ATOM 1106 N N . ASN A 1 139 ? -50.186 11.082 76.956 1.00 55.50 139 ASN A N 1
ATOM 1107 C CA . ASN A 1 139 ? -50.943 10.533 78.094 1.00 55.50 139 ASN A CA 1
ATOM 1108 C C . ASN A 1 139 ? -50.628 11.203 79.448 1.00 55.50 139 ASN A C 1
ATOM 1110 O O . ASN A 1 139 ? -51.502 11.279 80.307 1.00 55.50 139 ASN A O 1
ATOM 1114 N N . LEU A 1 140 ? -49.402 11.694 79.661 1.00 55.56 140 LEU A N 1
ATOM 1115 C CA . LEU A 1 140 ? -49.020 12.423 80.885 1.00 55.56 140 LEU A CA 1
ATOM 1116 C C . LEU A 1 140 ? -49.416 13.905 80.846 1.00 55.56 140 LEU A C 1
ATOM 1118 O O . LEU A 1 140 ? -49.590 14.524 81.893 1.00 55.56 140 LEU A O 1
ATOM 1122 N N . SER A 1 141 ? -49.548 14.476 79.647 1.00 59.47 141 SER A N 1
ATOM 1123 C CA . SER A 1 141 ? -49.818 15.907 79.454 1.00 59.47 141 SER A CA 1
ATOM 1124 C C . SER A 1 141 ? -51.283 16.284 79.708 1.00 59.47 141 SER A C 1
ATOM 1126 O O . SER A 1 141 ? -51.564 17.448 79.975 1.00 59.47 141 SER A O 1
ATOM 1128 N N . ASN A 1 142 ? -52.198 15.306 79.673 1.00 62.19 142 ASN A N 1
ATOM 1129 C CA . ASN A 1 142 ? -53.652 15.511 79.701 1.00 62.19 142 ASN A CA 1
ATOM 1130 C C . ASN A 1 142 ? -54.341 14.777 80.870 1.00 62.19 142 ASN A C 1
ATOM 1132 O O . ASN A 1 142 ? -55.439 14.251 80.715 1.00 62.19 142 ASN A O 1
ATOM 1136 N N . LEU A 1 143 ? -53.696 14.682 82.040 1.00 72.75 143 LEU A N 1
ATOM 1137 C CA . LEU A 1 143 ? -54.293 14.004 83.205 1.00 72.75 143 LEU A CA 1
ATOM 1138 C C . LEU A 1 143 ? -55.461 14.783 83.828 1.00 72.75 143 LEU A C 1
ATOM 1140 O O . LEU A 1 143 ? -56.322 14.178 84.469 1.00 72.75 143 LEU A O 1
ATOM 1144 N N . TYR A 1 144 ? -55.501 16.100 83.622 1.00 78.25 144 TYR A N 1
ATOM 1145 C CA . TYR A 1 144 ? -56.534 16.983 84.146 1.00 78.25 144 TYR A CA 1
ATOM 1146 C C . TYR A 1 144 ? -56.987 17.987 83.089 1.00 78.25 144 TYR A C 1
ATOM 1148 O O . TYR A 1 144 ? -56.172 18.494 82.318 1.00 78.25 144 TYR A O 1
ATOM 1156 N N . GLU A 1 145 ? -58.273 18.312 83.115 1.00 85.00 145 GLU A N 1
ATOM 1157 C CA . GLU A 1 145 ? -58.909 19.327 82.278 1.00 85.00 145 GLU A CA 1
ATOM 1158 C C . GLU A 1 145 ? -59.683 20.315 83.162 1.00 85.00 145 GLU A C 1
ATOM 1160 O O . GLU A 1 145 ? -60.065 19.999 84.292 1.00 85.00 145 GLU A O 1
ATOM 1165 N N . LEU A 1 146 ? -59.880 21.536 82.665 1.00 84.12 146 LEU A N 1
ATOM 1166 C CA . LEU A 1 146 ? -60.721 22.544 83.303 1.00 84.12 146 LEU A CA 1
ATOM 1167 C C . LEU A 1 146 ? -62.162 22.394 82.804 1.00 84.12 146 LEU A C 1
ATOM 1169 O O . LEU A 1 146 ? -62.428 22.533 81.618 1.00 84.12 146 LEU A O 1
ATOM 1173 N N . ASP A 1 147 ? -63.080 22.123 83.726 1.00 83.31 147 ASP A N 1
ATOM 1174 C CA . ASP A 1 147 ? -64.513 21.975 83.481 1.00 83.31 147 ASP A CA 1
ATOM 1175 C C . ASP A 1 147 ? -65.276 23.184 84.044 1.00 83.31 147 ASP A C 1
ATOM 1177 O O . ASP A 1 147 ? -65.029 23.623 85.171 1.00 83.31 147 ASP A O 1
ATOM 1181 N N . GLY A 1 148 ? -66.221 23.715 83.269 1.00 83.62 148 GLY A N 1
ATOM 1182 C CA . GLY A 1 148 ? -67.058 24.859 83.638 1.00 83.62 148 GLY A CA 1
ATOM 1183 C C . GLY A 1 148 ? -67.125 25.938 82.557 1.00 83.62 148 GLY A C 1
ATOM 1184 O O . GLY A 1 148 ? -66.323 25.979 81.628 1.00 83.62 148 GLY A O 1
ATOM 1185 N N . ALA A 1 149 ? -68.117 26.822 82.662 1.00 84.19 149 ALA A N 1
ATOM 1186 C CA . ALA A 1 149 ? -68.298 27.910 81.707 1.00 84.19 149 ALA A CA 1
ATOM 1187 C C . ALA A 1 149 ? -67.342 29.073 82.015 1.00 84.19 149 ALA A C 1
ATOM 1189 O O . ALA A 1 149 ? -67.358 29.614 83.121 1.00 84.19 149 ALA A O 1
ATOM 1190 N N . GLU A 1 150 ? -66.570 29.519 81.023 1.00 86.88 150 GLU A N 1
ATOM 1191 C CA . GLU A 1 150 ? -65.636 30.653 81.126 1.00 86.88 150 GLU A CA 1
ATOM 1192 C C . GLU A 1 150 ? -66.362 32.013 81.077 1.00 86.88 150 GLU A C 1
ATOM 1194 O O . GLU A 1 150 ? -66.071 32.888 80.264 1.00 86.88 150 GLU A O 1
ATOM 1199 N N . THR A 1 151 ? -67.361 32.193 81.941 1.00 86.56 151 THR A N 1
ATOM 1200 C CA . THR A 1 151 ? -68.157 33.424 82.036 1.00 86.56 151 THR A CA 1
ATOM 1201 C C . THR A 1 151 ? -68.165 33.955 83.463 1.00 86.56 151 THR A C 1
ATOM 1203 O O . THR A 1 151 ? -68.121 33.198 84.435 1.00 86.56 151 THR A O 1
ATOM 1206 N N . LEU A 1 152 ? -68.212 35.281 83.605 1.00 83.69 152 LEU A N 1
ATOM 1207 C CA . LEU A 1 152 ? -68.217 35.931 84.912 1.00 83.69 152 LEU A CA 1
ATOM 1208 C C . LEU A 1 152 ? -69.469 35.523 85.707 1.00 83.69 152 LEU A C 1
ATOM 1210 O O . LEU A 1 152 ? -70.587 35.665 85.221 1.00 83.69 152 LEU A O 1
ATOM 1214 N N . GLY A 1 153 ? -69.271 35.030 86.931 1.00 81.94 153 GLY A N 1
ATOM 1215 C CA . GLY A 1 153 ? -70.342 34.501 87.785 1.00 81.94 153 GLY A CA 1
ATOM 1216 C C . GLY A 1 153 ? -70.488 32.974 87.752 1.00 81.94 153 GLY A C 1
ATOM 1217 O O . GLY A 1 153 ? -71.231 32.431 88.564 1.00 81.94 153 GLY A O 1
ATOM 1218 N N . SER A 1 154 ? -69.756 32.281 86.874 1.00 88.44 154 SER A N 1
ATOM 1219 C CA . SER A 1 154 ? -69.605 30.819 86.902 1.00 88.44 154 SER A CA 1
ATOM 1220 C C . SER A 1 154 ? -68.394 30.390 87.741 1.00 88.44 154 SER A C 1
ATOM 1222 O O . SER A 1 154 ? -67.580 31.219 88.152 1.00 88.44 154 SER A O 1
ATOM 1224 N N . TYR A 1 155 ? -68.262 29.084 87.983 1.00 82.19 155 TYR A N 1
ATOM 1225 C CA . TYR A 1 155 ? -67.073 28.487 88.591 1.00 82.19 155 TYR A CA 1
ATOM 1226 C C . TYR A 1 155 ? -66.391 27.529 87.608 1.00 82.19 155 TYR A C 1
ATOM 1228 O O . TYR A 1 155 ? -67.055 26.865 86.812 1.00 82.19 155 TYR A O 1
ATOM 1236 N N . LEU A 1 156 ? -65.062 27.465 87.687 1.00 86.25 156 LEU A N 1
ATOM 1237 C CA . LEU A 1 156 ? -64.232 26.498 86.973 1.00 86.25 156 LEU A CA 1
ATOM 1238 C C . LEU A 1 156 ? -63.709 25.476 87.981 1.00 86.25 156 LEU A C 1
ATOM 1240 O O . LEU A 1 156 ? -63.251 25.851 89.061 1.00 86.25 156 LEU A O 1
ATOM 1244 N N . ARG A 1 157 ? -63.756 24.194 87.627 1.00 86.88 157 ARG A N 1
ATOM 1245 C CA . ARG A 1 157 ? -63.190 23.101 88.423 1.00 86.88 157 ARG A CA 1
ATOM 1246 C C . ARG A 1 157 ? -62.150 22.341 87.615 1.00 86.88 157 ARG A C 1
ATOM 1248 O O . ARG A 1 157 ? -62.247 22.251 86.399 1.00 86.88 157 ARG A O 1
ATOM 1255 N N . ILE A 1 158 ? -61.180 21.750 88.297 1.00 85.56 15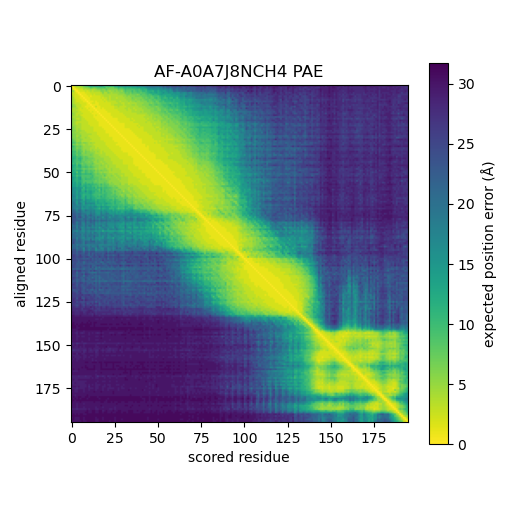8 ILE A N 1
ATOM 1256 C CA . ILE A 1 158 ? -60.240 20.820 87.669 1.00 85.56 158 ILE A CA 1
ATOM 1257 C C . ILE A 1 158 ? -60.853 19.426 87.763 1.00 85.56 158 ILE A C 1
ATOM 1259 O O . ILE A 1 158 ? -61.210 18.984 88.853 1.00 85.56 158 ILE A O 1
ATOM 1263 N N . LYS A 1 159 ? -60.986 18.735 86.634 1.00 83.69 159 LYS A N 1
ATOM 1264 C CA . LYS A 1 159 ? -61.525 17.378 86.564 1.00 83.69 159 LYS A CA 1
ATOM 1265 C C . LYS A 1 159 ? -60.431 16.414 86.093 1.00 83.69 159 LYS A C 1
ATOM 1267 O O . LYS A 1 159 ? -59.750 16.719 85.114 1.00 83.69 159 LYS A O 1
ATOM 1272 N N . PRO A 1 160 ? -60.238 15.262 86.759 1.00 82.81 160 PRO A N 1
ATOM 1273 C CA . PRO A 1 160 ? -59.359 14.221 86.242 1.00 82.81 160 PRO A CA 1
ATOM 1274 C C . PRO A 1 160 ? -59.938 13.636 84.946 1.00 82.81 160 PRO A C 1
ATOM 1276 O O . PRO A 1 160 ? -61.122 13.303 84.878 1.00 82.81 160 PRO A O 1
ATOM 1279 N N . CYS A 1 161 ? -59.098 13.498 83.922 1.00 76.25 161 CYS A N 1
ATOM 1280 C CA . CYS A 1 161 ? -59.488 12.945 82.619 1.00 76.25 161 CYS A CA 1
ATOM 1281 C C . CYS A 1 161 ? -59.383 11.414 82.565 1.00 76.25 161 CYS A C 1
ATOM 1283 O O . CYS A 1 161 ? -59.82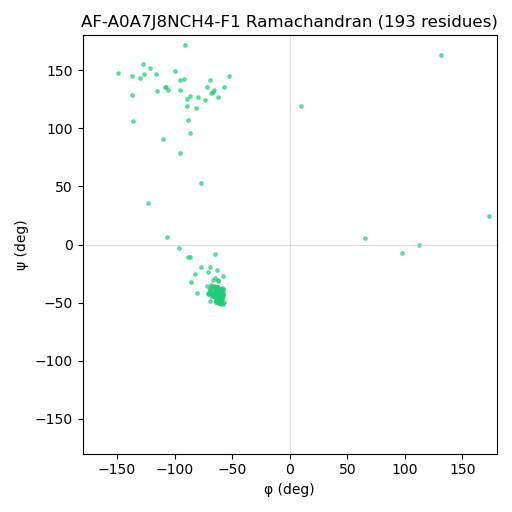3 10.793 81.600 1.00 76.25 161 CYS A O 1
ATOM 1285 N N . SER A 1 162 ? -58.760 10.802 83.575 1.00 73.25 162 SER A N 1
ATOM 1286 C CA . SER A 1 162 ? -58.479 9.369 83.646 1.00 73.25 162 SER A CA 1
ATOM 1287 C C . SER A 1 162 ? -58.487 8.892 85.097 1.00 73.25 162 SER A C 1
ATOM 1289 O O . SER A 1 162 ? -58.048 9.623 85.983 1.00 73.25 162 SER A O 1
ATOM 1291 N N . ASP A 1 163 ? -58.896 7.643 85.330 1.00 67.50 163 ASP A N 1
ATOM 1292 C CA . ASP A 1 163 ? -58.889 6.984 86.650 1.00 67.50 163 ASP A CA 1
ATOM 1293 C C . ASP A 1 163 ? -57.474 6.774 87.227 1.00 67.50 163 ASP A C 1
ATOM 1295 O O . ASP A 1 163 ? -57.311 6.376 88.377 1.00 67.50 163 ASP A O 1
ATOM 1299 N N . ILE A 1 164 ? -56.433 7.040 86.431 1.00 75.06 164 ILE A N 1
ATOM 1300 C CA . ILE A 1 164 ? -55.022 6.987 86.846 1.00 75.06 164 ILE A CA 1
ATOM 1301 C C . ILE A 1 164 ? -54.564 8.345 87.420 1.00 75.06 164 ILE A C 1
ATOM 1303 O O . ILE A 1 164 ? -53.480 8.449 87.997 1.00 75.06 164 ILE A O 1
ATOM 1307 N N . ALA A 1 165 ? -55.364 9.406 87.266 1.00 75.19 165 ALA A N 1
ATOM 1308 C CA . ALA A 1 165 ? -55.019 10.730 87.764 1.00 75.19 165 ALA A CA 1
ATOM 1309 C C . ALA A 1 165 ? -54.998 10.745 89.308 1.00 75.19 165 ALA A C 1
ATOM 1311 O O . ALA A 1 165 ? -55.953 10.284 89.938 1.00 75.19 165 ALA A O 1
ATOM 1312 N N . PRO A 1 166 ? -53.938 11.283 89.941 1.00 78.56 166 PRO A N 1
ATOM 1313 C CA . PRO A 1 166 ? -53.899 11.457 91.389 1.00 78.56 166 PRO A CA 1
ATOM 1314 C C . PRO A 1 166 ? -55.129 12.208 91.926 1.00 78.56 166 PRO A C 1
ATOM 1316 O O . PRO A 1 166 ? -55.643 13.132 91.292 1.00 78.56 166 PRO A O 1
ATOM 1319 N N . GLU A 1 167 ? -55.589 11.846 93.122 1.00 79.06 167 GLU A N 1
ATOM 1320 C CA . GLU A 1 167 ? -56.654 12.590 93.803 1.00 79.06 167 GLU A CA 1
ATOM 1321 C C . GLU A 1 167 ? -56.248 14.059 93.987 1.00 79.06 167 GLU A C 1
ATOM 1323 O O . GLU A 1 167 ? -55.138 14.344 94.438 1.00 79.06 167 GLU A O 1
ATOM 1328 N N . LEU A 1 168 ? -57.164 14.992 93.700 1.00 80.88 168 LEU A N 1
ATOM 1329 C CA . LEU A 1 168 ? -56.896 16.436 93.779 1.00 80.88 168 LEU A CA 1
ATOM 1330 C C . LEU A 1 168 ? -56.440 16.889 95.175 1.00 80.88 168 LEU A C 1
ATOM 1332 O O . LEU A 1 168 ? -55.681 17.845 95.287 1.00 80.88 168 LEU A O 1
ATOM 1336 N N . SER A 1 169 ? -56.839 16.176 96.233 1.00 78.00 169 SER A N 1
ATOM 1337 C CA . SER A 1 169 ? -56.399 16.422 97.615 1.00 78.00 169 SER A CA 1
ATOM 1338 C C . SER A 1 169 ? -54.893 16.222 97.826 1.00 78.00 169 SER A C 1
ATOM 1340 O O . SER A 1 169 ? -54.324 16.767 98.769 1.00 78.00 169 SER A O 1
ATOM 1342 N N . LYS A 1 170 ? -54.240 15.450 96.951 1.00 80.62 170 LYS A N 1
ATOM 1343 C CA . LYS A 1 170 ? -52.792 15.196 96.958 1.00 80.62 170 LYS A CA 1
ATOM 1344 C C . LYS A 1 170 ? -52.038 16.130 96.007 1.00 80.62 170 LYS A C 1
ATOM 1346 O O . LYS A 1 170 ? -50.811 16.071 95.940 1.00 80.62 170 LYS A O 1
ATOM 1351 N N . CYS A 1 171 ? -52.750 16.977 95.265 1.00 79.06 171 CYS A N 1
ATOM 1352 C CA . CYS A 1 171 ? -52.180 17.903 94.298 1.00 79.06 171 CYS A CA 1
ATOM 1353 C C . CYS A 1 171 ? -51.966 19.287 94.922 1.00 79.06 171 CYS A C 1
ATOM 1355 O O . CYS A 1 171 ? -52.806 19.795 95.660 1.00 79.06 171 CYS A O 1
ATOM 1357 N N . SER A 1 172 ? -50.856 19.934 94.565 1.00 82.00 172 SER A N 1
ATOM 1358 C CA . SER A 1 172 ? -50.671 21.364 94.814 1.00 82.00 172 SER A CA 1
ATOM 1359 C C . SER A 1 172 ? -51.229 22.131 93.620 1.00 82.00 172 SER A C 1
ATOM 1361 O O . SER A 1 172 ? -50.666 22.080 92.526 1.00 82.00 172 SER A O 1
ATOM 1363 N N . ILE A 1 173 ? -52.378 22.776 93.811 1.00 83.31 173 ILE A N 1
ATOM 1364 C CA . ILE A 1 173 ? -53.107 23.486 92.759 1.00 83.31 173 ILE A CA 1
ATOM 1365 C C . ILE A 1 173 ? -52.919 24.984 92.965 1.00 83.31 173 ILE A C 1
ATOM 1367 O O . ILE A 1 173 ? -53.102 25.492 94.068 1.00 83.31 173 ILE A O 1
ATOM 1371 N N . GLN A 1 174 ? -52.597 25.696 91.887 1.00 85.56 174 GLN A N 1
ATOM 1372 C CA . GLN A 1 174 ? -52.430 27.141 91.912 1.00 85.56 174 GLN A CA 1
ATOM 1373 C C . GLN A 1 174 ? -53.090 27.779 90.694 1.00 85.56 174 GLN A C 1
ATOM 1375 O O . GLN A 1 174 ? -52.815 27.409 89.552 1.00 85.56 174 GLN A O 1
ATOM 1380 N N . TRP A 1 175 ? -53.929 28.780 90.948 1.00 85.44 175 TRP A N 1
ATOM 1381 C CA . TRP A 1 175 ? -54.584 29.556 89.904 1.00 85.44 175 TRP A CA 1
ATOM 1382 C C . TRP A 1 175 ? -53.765 30.786 89.535 1.00 85.44 175 TRP A C 1
ATOM 1384 O O . TRP A 1 175 ? -53.175 31.459 90.390 1.00 85.44 175 TRP A O 1
ATOM 1394 N N . TYR A 1 176 ? -53.773 31.086 88.241 1.00 85.38 176 TYR A N 1
ATOM 1395 C CA . TYR A 1 176 ? -53.144 32.262 87.668 1.00 85.38 176 TYR A CA 1
ATOM 1396 C C . TYR A 1 176 ? -54.139 32.968 86.758 1.00 85.38 176 TYR A C 1
ATOM 1398 O O . TYR A 1 176 ? -54.889 32.318 86.031 1.00 85.38 176 TYR A O 1
ATOM 1406 N N . ARG A 1 177 ? -54.097 34.297 86.757 1.00 85.50 177 ARG A N 1
ATOM 1407 C CA . ARG A 1 177 ? -54.752 35.121 85.738 1.00 85.50 1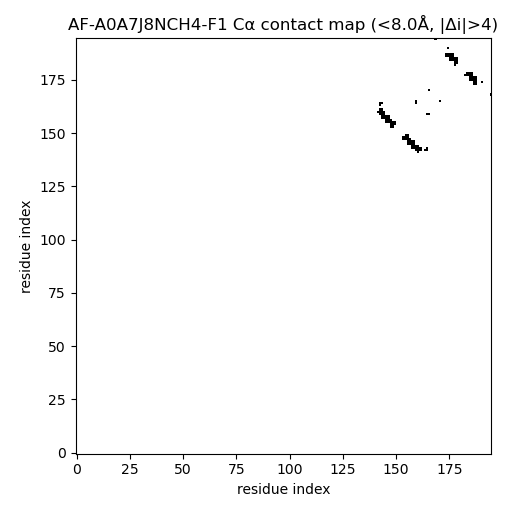77 ARG A CA 1
ATOM 1408 C C . ARG A 1 177 ? -53.716 35.568 84.718 1.00 85.50 177 ARG A C 1
ATOM 1410 O O . ARG A 1 177 ? -52.545 35.741 85.047 1.00 85.50 177 ARG A O 1
ATOM 1417 N N . VAL A 1 178 ? -54.130 35.760 83.475 1.00 85.81 178 VAL A N 1
ATOM 1418 C CA . VAL A 1 178 ? -53.245 36.318 82.446 1.00 85.81 178 VAL A CA 1
ATOM 1419 C C . VAL A 1 178 ? -53.322 37.843 82.525 1.00 85.81 178 VAL A C 1
ATOM 1421 O O . VAL A 1 178 ? -54.415 38.408 82.544 1.00 85.81 178 VAL A O 1
ATOM 1424 N N . SER A 1 179 ? -52.167 38.503 82.615 1.00 80.62 179 SER A N 1
ATOM 1425 C CA . SER A 1 179 ? -52.063 39.964 82.637 1.00 80.62 179 SER A CA 1
ATOM 1426 C C . SER A 1 179 ? -52.433 40.568 81.280 1.00 80.62 179 SER A C 1
ATOM 1428 O O . SER A 1 179 ? -52.051 40.031 80.235 1.00 80.62 179 SER A O 1
ATOM 1430 N N . SER A 1 180 ? -53.126 41.710 81.287 1.00 74.38 180 SER A N 1
ATOM 1431 C CA . SER A 1 180 ? -53.564 42.417 80.074 1.00 74.38 180 SER A CA 1
ATOM 1432 C C . SER A 1 180 ? -52.415 43.041 79.274 1.00 74.38 180 SER A C 1
ATOM 1434 O O . SER A 1 180 ? -52.585 43.309 78.090 1.00 74.38 180 SER A O 1
ATOM 1436 N N . GLU A 1 181 ? -51.246 43.249 79.885 1.00 70.00 181 GLU A N 1
ATOM 1437 C CA . GLU A 1 181 ? -50.151 44.050 79.307 1.00 70.00 181 GLU A CA 1
ATOM 1438 C C . GLU A 1 181 ? -48.947 43.242 78.798 1.00 70.00 181 GLU A C 1
ATOM 1440 O O . GLU A 1 181 ? -47.950 43.818 78.371 1.00 70.00 181 GLU A O 1
ATOM 1445 N N . GLY A 1 182 ? -49.001 41.906 78.779 1.00 60.69 182 GLY A N 1
ATOM 1446 C CA . GLY A 1 182 ? -47.869 41.152 78.221 1.00 60.69 182 GLY A CA 1
ATOM 1447 C C . GLY A 1 182 ? -47.888 39.640 78.363 1.00 60.69 182 GLY A C 1
ATOM 1448 O O . GLY A 1 182 ? -46.819 39.034 78.397 1.00 60.69 182 GLY A O 1
ATOM 1449 N N . GLY A 1 183 ? -49.061 39.015 78.511 1.00 68.56 183 GLY A N 1
ATOM 1450 C CA . GLY A 1 183 ? -49.185 37.550 78.545 1.00 68.56 183 GLY A CA 1
ATOM 1451 C C . GLY A 1 183 ? -48.507 36.869 79.743 1.00 68.56 183 GLY A C 1
ATOM 1452 O O . GLY A 1 183 ? -48.462 35.640 79.814 1.00 68.56 183 GLY A O 1
ATOM 1453 N N . LYS A 1 184 ? -47.980 37.644 80.699 1.00 79.94 184 LYS A N 1
ATOM 1454 C CA . LYS A 1 184 ? -47.407 37.124 81.941 1.00 79.94 184 LYS A CA 1
ATOM 1455 C C . LYS A 1 184 ? -48.534 36.618 82.839 1.00 79.94 184 LYS A C 1
ATOM 1457 O O . LYS A 1 184 ? -49.573 37.261 82.974 1.00 79.94 184 LYS A O 1
ATOM 1462 N N . LYS A 1 185 ? -48.323 35.445 83.433 1.00 84.38 185 LYS A N 1
ATOM 1463 C CA . LYS A 1 185 ? -49.256 34.822 84.375 1.00 84.38 185 LYS A CA 1
ATOM 1464 C C . LYS A 1 185 ? -49.050 35.439 85.759 1.00 84.38 185 LYS A C 1
ATOM 1466 O O . LYS A 1 185 ? -47.967 35.321 86.324 1.00 84.38 185 LYS A O 1
ATOM 1471 N N . GLU A 1 186 ? -50.074 36.092 86.289 1.00 83.88 186 GLU A N 1
ATOM 1472 C CA . GLU A 1 186 ? -50.096 36.672 87.633 1.00 83.88 186 GLU A CA 1
ATOM 1473 C C . GLU A 1 186 ? -50.738 35.684 88.610 1.00 83.88 186 GLU A C 1
ATOM 1475 O O . GLU A 1 186 ? -51.788 35.101 88.328 1.00 83.88 186 GLU A O 1
ATOM 1480 N N . LEU A 1 187 ? -50.090 35.480 89.757 1.00 83.88 187 LEU A N 1
ATOM 1481 C CA . LEU A 1 187 ? -50.557 34.581 90.809 1.00 83.88 187 LEU A CA 1
ATOM 1482 C C . LEU A 1 187 ? -51.826 35.141 91.461 1.00 83.88 187 LEU A C 1
ATOM 1484 O O . LEU A 1 187 ? -51.840 36.288 91.908 1.00 83.88 187 LEU A O 1
ATOM 1488 N N . ILE A 1 188 ? -52.869 34.320 91.581 1.00 82.31 188 ILE A N 1
ATOM 1489 C CA . ILE A 1 188 ? -54.032 34.659 92.405 1.00 82.31 188 ILE A CA 1
ATOM 1490 C C . ILE A 1 188 ? -53.738 34.200 93.839 1.00 82.31 188 ILE A C 1
ATOM 1492 O O . ILE A 1 188 ? -53.897 33.025 94.176 1.00 82.31 188 ILE A O 1
ATOM 1496 N N . SER A 1 189 ? -53.258 35.117 94.680 1.00 75.56 189 SER A N 1
ATOM 1497 C CA . SER A 1 189 ? -52.991 34.853 96.100 1.00 75.56 189 SER A CA 1
ATOM 1498 C C . SER A 1 189 ? -54.300 34.755 96.890 1.00 75.56 189 SER A C 1
ATOM 1500 O O . SER A 1 189 ? -55.082 35.701 96.889 1.00 75.56 189 SER A O 1
ATOM 1502 N N . GLY A 1 190 ? -54.526 33.639 97.595 1.00 61.69 190 GLY A N 1
ATOM 1503 C CA . GLY A 1 190 ? -55.609 33.513 98.586 1.00 61.69 190 GLY A CA 1
ATOM 1504 C C . GLY A 1 190 ? -56.765 32.558 98.258 1.00 61.69 190 GLY A C 1
ATOM 1505 O O . GLY A 1 190 ? -57.628 32.383 99.109 1.00 61.69 190 GLY A O 1
ATOM 1506 N N . ASN A 1 191 ? -56.778 31.879 97.105 1.00 51.03 191 ASN A N 1
ATOM 1507 C CA . ASN A 1 191 ? -57.754 30.814 96.829 1.00 51.03 191 ASN A CA 1
ATOM 1508 C C . ASN A 1 191 ? -57.172 29.432 97.154 1.00 51.03 191 ASN A C 1
ATOM 1510 O O . ASN A 1 191 ? -56.758 28.687 96.270 1.00 51.03 191 ASN A O 1
ATOM 1514 N N . VAL A 1 192 ? -57.158 29.098 98.444 1.00 55.06 192 VAL A N 1
ATOM 1515 C CA . VAL A 1 192 ? -57.096 27.712 98.923 1.00 55.06 192 VAL A CA 1
ATOM 1516 C C . VAL A 1 192 ? -58.461 27.410 99.531 1.00 55.06 192 VAL A C 1
ATOM 1518 O O . VAL A 1 192 ? -58.672 27.683 100.709 1.00 55.06 192 VAL A O 1
ATOM 1521 N N . LEU A 1 193 ? -59.409 26.897 98.740 1.00 50.72 193 LEU A N 1
ATOM 1522 C CA . LEU A 1 193 ? -60.665 26.365 99.274 1.00 50.72 193 LEU A CA 1
ATOM 1523 C C . LEU A 1 193 ? -61.043 25.029 98.615 1.00 50.72 193 LEU A C 1
ATOM 1525 O O . LEU A 1 193 ? -61.402 24.965 97.445 1.00 50.72 193 LEU A O 1
ATOM 1529 N N . TYR A 1 194 ? -60.847 23.995 99.438 1.00 46.50 194 TYR A N 1
ATOM 1530 C CA . TYR A 1 194 ? -61.567 22.735 99.645 1.00 46.50 194 TYR A CA 1
ATOM 1531 C C . TYR A 1 194 ? -62.680 22.334 98.655 1.00 46.50 194 TYR A C 1
ATOM 1533 O O . TYR A 1 194 ? -63.714 22.990 98.611 1.00 46.50 194 TYR A O 1
ATOM 1541 N N . TYR A 1 195 ? -62.438 21.177 98.013 1.00 40.25 195 TYR A N 1
ATOM 1542 C CA . TYR A 1 195 ? -63.338 20.222 97.328 1.00 40.25 195 TYR A CA 1
ATOM 1543 C C . TYR A 1 195 ? -64.396 20.760 96.354 1.00 40.25 195 TYR A C 1
ATOM 1545 O O . TYR A 1 195 ? -65.438 21.281 96.805 1.00 40.25 195 TYR A O 1
#

Organism: NCBI:txid34289

Solvent-accessible surface area (backbone atoms only — not comparable to full-atom values): 11234 Å² total; per-residue (Å²): 118,68,72,60,54,54,54,48,55,51,52,52,53,53,51,52,51,51,52,52,52,52,52,52,49,52,52,50,53,52,50,54,53,51,53,53,49,50,51,54,53,50,54,52,50,51,54,50,52,51,51,51,51,52,49,55,52,50,50,54,51,52,52,53,49,53,51,50,52,52,49,52,54,50,50,57,51,50,53,52,53,50,51,52,50,51,54,50,50,54,51,49,51,50,65,60,51,54,59,51,54,51,51,54,52,50,52,51,51,52,52,51,52,52,52,47,54,54,50,52,53,52,50,55,50,50,52,53,49,52,54,50,53,47,54,54,52,55,58,66,72,52,37,60,46,82,44,63,61,98,47,95,92,57,64,77,45,83,40,70,69,45,97,83,40,76,60,69,91,80,52,92,80,81,60,63,47,73,42,94,88,70,74,48,73,41,77,58,84,84,80,84,77,84,135

Sequence (195 aa):
VEALAVQLTQREGELIQEKAEVKKLANFLKQASQDAKKLVDEERAFARAEIENARAAVQRVEEALQEHEKMSRATGKQDLEELMKEVQEARRIIMLHQPSKVMDMEHELCALRIQLAEKSKRSLLLQKELARSKGVKDNLSNLYELDGAETLGSYLRIKPCSDIAPELSKCSIQWYRVSSEGGKKELISGNVLYY

InterPro domains:
  IPR032009 Stomatal closure-related actin-binding protein, coiled-coil domain [PF16712] (1-130)
  IPR032015 Stomatal closure-related actin-binding protein, Ig domain [PF16709] (144-191)
  IPR039640 Stomatal closure-related actin-binding protein [PTHR31172] (1-191)